Protein AF-A0A8J2T9Y4-F1 (afdb_monomer_lite)

Secondary structure (DSSP, 8-state):
-------------HHHHHHHHHHHHHHHHHHHHHHHHHHTGGGS---TTHHHHHHHHHHHHHHHTT--HHHHHHHHHHHHHHHHHHSTTTSSS--GGGGGTT-HHHHHHHHHHHHS----SSHHHHHHHHHHHHHHHHHHH---HHHHHHHHHHHHHHHHHHHHHHHHHHHHHHHHHHTTS------------SSSS-HHHHHHHHHHHHHHHHHHHT--

pLDDT: mean 75.97, std 18.3, range [28.55, 96.25]

Radius of gyration: 21.91 Å; chains: 1; bounding box: 56×64×70 Å

Structure (mmCIF, N/CA/C/O backbone):
data_AF-A0A8J2T9Y4-F1
#
_entry.id   AF-A0A8J2T9Y4-F1
#
loop_
_atom_site.group_PDB
_atom_site.id
_atom_site.type_symbol
_atom_site.label_atom_id
_atom_site.label_alt_id
_atom_site.label_comp_id
_atom_site.label_asym_id
_atom_site.label_entity_id
_atom_site.label_seq_id
_atom_site.pdbx_PDB_ins_code
_atom_site.Cartn_x
_atom_site.Cartn_y
_atom_site.Cartn_z
_atom_site.occupancy
_atom_site.B_iso_or_equiv
_atom_site.auth_seq_id
_atom_site.auth_comp_id
_atom_site.auth_asym_id
_atom_site.auth_atom_id
_atom_site.pdbx_PDB_model_num
ATOM 1 N N . MET A 1 1 ? 16.955 -42.881 50.903 1.00 34.59 1 MET A N 1
ATOM 2 C CA . MET A 1 1 ? 17.597 -42.975 49.577 1.00 34.59 1 MET A CA 1
ATOM 3 C C . MET A 1 1 ? 16.519 -42.822 48.514 1.00 34.59 1 MET A C 1
ATOM 5 O O . MET A 1 1 ? 15.540 -43.543 48.595 1.00 34.59 1 MET A O 1
ATOM 9 N N . ASN A 1 2 ? 16.692 -41.816 47.646 1.00 33.00 2 ASN A N 1
ATOM 10 C CA . ASN A 1 2 ? 16.275 -41.655 46.237 1.00 33.00 2 ASN A CA 1
ATOM 11 C C . ASN A 1 2 ? 14.994 -42.365 45.762 1.00 33.00 2 ASN A C 1
ATOM 13 O O . ASN A 1 2 ? 14.920 -43.583 45.792 1.00 33.00 2 ASN A O 1
ATOM 17 N N . GLY A 1 3 ? 13.972 -41.631 45.314 1.00 37.69 3 GLY A N 1
ATOM 18 C CA . GLY A 1 3 ? 13.793 -41.235 43.900 1.00 37.69 3 GLY A CA 1
ATOM 19 C C . GLY A 1 3 ? 12.482 -41.893 43.423 1.00 37.69 3 GLY A C 1
ATOM 20 O O . GLY A 1 3 ? 12.166 -42.971 43.892 1.00 37.69 3 GLY A O 1
ATOM 21 N N . GLU A 1 4 ? 11.589 -41.330 42.617 1.00 36.44 4 GLU A N 1
ATOM 22 C CA . GLU A 1 4 ? 11.704 -40.335 41.561 1.00 36.44 4 GLU A CA 1
ATOM 23 C C . GLU A 1 4 ? 10.405 -39.508 41.518 1.00 36.44 4 GLU A C 1
ATOM 25 O O . GLU A 1 4 ? 9.295 -40.041 41.515 1.00 36.44 4 GLU A O 1
ATOM 30 N N . ARG A 1 5 ? 10.529 -38.177 41.465 1.00 43.66 5 ARG A N 1
ATOM 31 C CA . ARG A 1 5 ? 9.413 -37.306 41.082 1.00 43.66 5 ARG A CA 1
ATOM 32 C C . ARG A 1 5 ? 9.265 -37.407 39.570 1.00 43.66 5 ARG A C 1
ATOM 34 O O . ARG A 1 5 ? 10.141 -36.945 38.843 1.00 43.66 5 ARG A O 1
ATOM 41 N N . SER A 1 6 ? 8.164 -37.998 39.115 1.00 41.62 6 SER A N 1
ATOM 42 C CA . SER A 1 6 ? 7.787 -38.010 37.704 1.00 41.62 6 SER A CA 1
ATOM 43 C C . SER A 1 6 ? 7.612 -36.566 37.227 1.00 41.62 6 SER A C 1
ATOM 45 O O . SER A 1 6 ? 6.658 -35.874 37.586 1.00 41.62 6 SER A O 1
ATOM 47 N N . LEU A 1 7 ? 8.599 -36.082 36.473 1.00 42.28 7 LEU A N 1
ATOM 48 C CA . LEU A 1 7 ? 8.538 -34.828 35.739 1.00 42.28 7 LEU A CA 1
ATOM 49 C C . LEU A 1 7 ? 7.425 -34.964 34.700 1.00 42.28 7 LEU A C 1
ATOM 51 O O . LEU A 1 7 ? 7.632 -35.505 33.613 1.00 42.28 7 LEU A O 1
ATOM 55 N N . HIS A 1 8 ? 6.238 -34.456 35.034 1.00 41.78 8 HIS A N 1
ATOM 56 C CA . HIS A 1 8 ? 5.222 -34.144 34.043 1.00 41.78 8 HIS A CA 1
ATOM 57 C C . HIS A 1 8 ? 5.857 -33.225 33.002 1.00 41.78 8 HIS A C 1
ATOM 59 O O . HIS A 1 8 ? 6.085 -32.036 33.228 1.00 41.78 8 HIS A O 1
ATOM 65 N N . LYS A 1 9 ? 6.177 -33.813 31.852 1.00 40.62 9 LYS A N 1
ATOM 66 C CA . LYS A 1 9 ? 6.599 -33.109 30.652 1.00 40.62 9 LYS A CA 1
ATOM 67 C C . LYS A 1 9 ? 5.425 -32.213 30.261 1.00 40.62 9 LYS A C 1
ATOM 69 O O . LYS A 1 9 ? 4.445 -32.686 29.692 1.00 40.62 9 LYS A O 1
ATOM 74 N N . VAL A 1 10 ? 5.487 -30.937 30.639 1.00 45.88 10 VAL A N 1
ATOM 75 C CA . VAL A 1 10 ? 4.534 -29.918 30.197 1.00 45.88 10 VAL A CA 1
ATOM 76 C C . VAL A 1 10 ? 4.679 -29.835 28.684 1.00 45.88 10 VAL A C 1
ATOM 78 O O . VAL A 1 10 ? 5.628 -29.252 28.166 1.00 45.88 10 VAL A O 1
ATOM 81 N N . ILE A 1 11 ? 3.778 -30.498 27.964 1.00 46.38 11 ILE A N 1
ATOM 82 C CA . ILE A 1 11 ? 3.674 -30.367 26.516 1.00 46.38 11 ILE A CA 1
ATOM 83 C C . ILE A 1 11 ? 3.192 -28.932 26.279 1.00 46.38 11 ILE A C 1
ATOM 85 O O . ILE A 1 11 ? 2.085 -28.599 26.711 1.00 46.38 11 ILE A O 1
ATOM 89 N N . PRO A 1 12 ? 3.982 -28.051 25.640 1.00 47.69 12 PRO A N 1
ATOM 90 C CA . PRO A 1 12 ? 3.524 -26.700 25.379 1.00 47.69 12 PRO A CA 1
ATOM 91 C C . PRO A 1 12 ? 2.314 -26.793 24.451 1.00 47.69 12 PRO A C 1
ATOM 93 O O . PRO A 1 12 ? 2.389 -27.346 23.350 1.00 47.69 12 PRO A O 1
ATOM 96 N N . VAL A 1 13 ? 1.178 -26.277 24.921 1.00 50.44 13 VAL A N 1
ATOM 97 C CA . VAL A 1 13 ? -0.075 -26.211 24.169 1.00 50.44 13 VAL A CA 1
ATOM 98 C C . VAL A 1 13 ? 0.179 -25.363 22.920 1.00 50.44 13 VAL A C 1
ATOM 100 O O . VAL A 1 13 ? 0.136 -24.134 22.967 1.00 50.44 13 VAL A O 1
ATOM 103 N N . ARG A 1 14 ? 0.462 -26.014 21.781 1.00 50.62 14 ARG A N 1
ATOM 104 C CA . ARG A 1 14 ? 0.783 -25.366 20.490 1.00 50.62 14 ARG A CA 1
ATOM 105 C C . ARG A 1 14 ? -0.262 -24.326 20.054 1.00 50.62 14 ARG A C 1
ATOM 107 O O . ARG A 1 14 ? 0.071 -23.398 19.322 1.00 50.62 14 ARG A O 1
ATOM 114 N N . GLY A 1 15 ? -1.501 -24.436 20.542 1.00 49.81 15 GLY A N 1
ATOM 115 C CA . GLY A 1 15 ? -2.581 -23.485 20.266 1.00 49.81 15 GLY A CA 1
ATOM 116 C C . GLY A 1 15 ? -2.428 -22.104 20.921 1.00 49.81 15 GLY A C 1
ATOM 117 O O . GLY A 1 15 ? -2.992 -21.139 20.411 1.00 49.81 15 GLY A O 1
ATOM 118 N N . GLY A 1 16 ? -1.663 -21.970 22.012 1.00 56.59 16 GLY A N 1
ATOM 119 C CA . GLY A 1 16 ? -1.464 -20.685 22.699 1.00 56.59 16 GLY A CA 1
ATOM 120 C C . GLY A 1 16 ? -0.597 -19.715 21.894 1.00 56.59 16 GLY A C 1
ATOM 121 O O . GLY A 1 16 ? -1.003 -18.583 21.639 1.00 56.59 16 GLY A O 1
ATOM 122 N N . ALA A 1 17 ? 0.549 -20.194 21.405 1.00 60.66 17 ALA A N 1
ATOM 123 C CA . ALA A 1 17 ? 1.497 -19.391 20.630 1.00 60.66 17 ALA A CA 1
ATOM 124 C C . ALA A 1 17 ? 0.921 -18.926 19.279 1.00 60.66 17 ALA A C 1
ATOM 126 O O . ALA A 1 17 ? 1.133 -17.787 18.863 1.00 60.66 17 ALA A O 1
ATOM 127 N N . GLN A 1 18 ? 0.137 -19.777 18.606 1.00 62.34 18 GLN A N 1
ATOM 128 C CA . GLN A 1 18 ? -0.535 -19.408 17.355 1.00 62.34 18 GLN A CA 1
ATOM 129 C C . GLN A 1 18 ? -1.616 -18.344 17.577 1.00 62.34 18 GLN A C 1
ATOM 131 O O . GLN A 1 18 ? -1.661 -17.358 16.842 1.00 62.34 18 GLN A O 1
ATOM 136 N N . LYS A 1 19 ? -2.447 -18.487 18.621 1.00 63.38 19 LYS A N 1
ATOM 137 C CA . LYS A 1 19 ? -3.450 -17.471 18.983 1.00 63.38 19 LYS A CA 1
ATOM 138 C C . LYS A 1 19 ? -2.798 -16.135 19.348 1.00 63.38 19 LYS A C 1
ATOM 140 O O . LYS A 1 19 ? -3.238 -15.101 18.856 1.00 63.38 19 LYS A O 1
ATOM 145 N N . GLN A 1 20 ? -1.721 -16.152 20.135 1.00 63.69 20 GLN A N 1
ATOM 146 C CA . GLN A 1 20 ? -0.953 -14.950 20.479 1.00 63.69 20 GLN A CA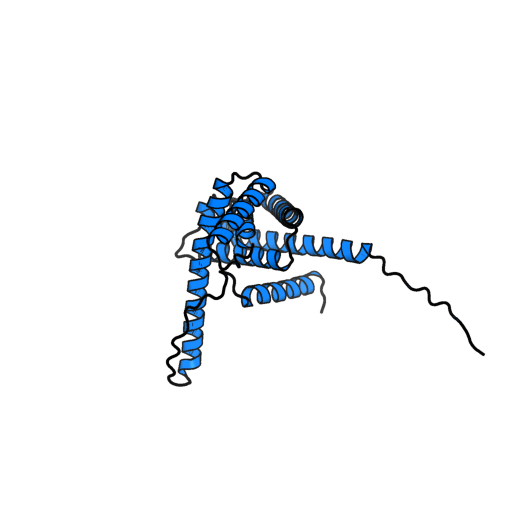 1
ATOM 147 C C . GLN A 1 20 ? -0.364 -14.268 19.236 1.00 63.69 20 GLN A C 1
ATOM 149 O O . GLN A 1 20 ? -0.493 -13.055 19.085 1.00 63.69 20 GLN A O 1
ATOM 154 N N . SER A 1 21 ? 0.204 -15.038 18.300 1.00 68.56 21 SER A N 1
ATOM 155 C CA . SER A 1 21 ? 0.729 -14.488 17.044 1.00 68.56 21 SER A CA 1
ATOM 156 C C . SER A 1 21 ? -0.357 -13.829 16.190 1.00 68.56 21 SER A C 1
ATOM 158 O O . SER A 1 21 ? -0.083 -12.822 15.543 1.00 68.56 21 SER A O 1
ATOM 160 N N . LEU A 1 22 ? -1.575 -14.378 16.167 1.00 72.69 22 LEU A N 1
ATOM 161 C CA . LEU A 1 22 ? -2.696 -13.793 15.426 1.00 72.69 22 LEU A CA 1
ATOM 162 C C . LEU A 1 22 ? -3.164 -12.474 16.051 1.00 72.69 22 LEU A C 1
ATOM 164 O O . LEU A 1 22 ? -3.405 -11.509 15.326 1.00 72.69 22 LEU A O 1
ATOM 168 N N . VAL A 1 23 ? -3.246 -12.415 17.383 1.00 76.12 23 VAL A N 1
ATOM 169 C CA . VAL A 1 23 ? -3.604 -11.192 18.119 1.00 76.12 23 VAL A CA 1
ATOM 170 C C . VAL A 1 23 ? -2.565 -10.095 17.889 1.00 76.12 23 VAL A C 1
ATOM 172 O O . VAL A 1 23 ? -2.937 -8.960 17.598 1.00 76.12 23 VAL A O 1
ATOM 175 N N . LEU A 1 24 ? -1.273 -10.432 17.940 1.00 73.69 24 LEU A N 1
ATOM 176 C CA . LEU A 1 24 ? -0.195 -9.474 17.699 1.00 73.69 24 LEU A CA 1
ATOM 177 C C . LEU A 1 24 ? -0.204 -8.945 16.258 1.00 73.69 24 LEU A C 1
ATOM 179 O O . LEU A 1 24 ? -0.091 -7.742 16.049 1.00 73.69 24 LEU A O 1
ATOM 183 N N . ASN A 1 25 ? -0.398 -9.814 15.261 1.00 79.50 25 ASN A N 1
ATOM 184 C CA . ASN A 1 25 ? -0.480 -9.389 13.860 1.00 79.50 25 ASN A CA 1
ATOM 185 C C . ASN A 1 25 ? -1.650 -8.423 13.632 1.00 79.50 25 ASN A C 1
ATOM 187 O O . ASN A 1 25 ? -1.480 -7.386 12.994 1.00 79.50 25 ASN A O 1
ATOM 191 N N . ARG A 1 26 ? -2.820 -8.734 14.200 1.00 85.56 26 ARG A N 1
ATOM 192 C CA . ARG A 1 26 ? -4.002 -7.866 14.157 1.00 85.56 26 ARG A CA 1
ATOM 193 C C . ARG A 1 26 ? -3.751 -6.520 14.831 1.00 85.56 26 ARG A C 1
ATOM 195 O O . ARG A 1 26 ? -4.129 -5.483 14.293 1.00 85.56 26 ARG A O 1
ATOM 202 N N . PHE A 1 27 ? -3.082 -6.528 15.981 1.00 86.62 27 PHE A N 1
ATOM 203 C CA . PHE A 1 27 ? -2.685 -5.310 16.678 1.00 86.62 27 PHE A CA 1
ATOM 204 C C . PHE A 1 27 ? -1.757 -4.438 15.820 1.00 86.62 27 PHE A C 1
ATOM 206 O O . PHE A 1 27 ? -2.043 -3.256 15.641 1.00 86.62 27 PHE A O 1
ATOM 213 N N . ILE A 1 28 ? -0.705 -5.020 15.233 1.00 87.06 28 ILE A N 1
ATOM 214 C CA . ILE A 1 28 ? 0.261 -4.293 14.396 1.00 87.06 28 ILE A CA 1
ATOM 215 C C . ILE A 1 28 ? -0.422 -3.704 13.155 1.00 87.06 28 ILE A C 1
ATOM 217 O O . ILE A 1 28 ? -0.239 -2.523 12.869 1.00 87.06 28 ILE A O 1
ATOM 221 N N . VAL A 1 29 ? -1.239 -4.490 12.442 1.00 91.38 29 VAL A N 1
ATOM 222 C CA . VAL A 1 29 ? -2.005 -4.010 11.276 1.00 91.38 29 VAL A CA 1
ATOM 223 C C . VAL A 1 29 ? -2.919 -2.856 11.678 1.00 91.38 29 VAL A C 1
ATOM 225 O O . VAL A 1 29 ? -2.890 -1.796 11.059 1.00 91.38 29 VAL A O 1
ATOM 228 N N . SER A 1 30 ? -3.695 -3.033 12.749 1.00 91.81 30 SER A N 1
ATOM 229 C CA . SER A 1 30 ? -4.600 -2.003 13.253 1.00 91.81 30 SER A CA 1
ATOM 230 C C . SER A 1 30 ? -3.855 -0.720 13.610 1.00 91.81 30 SER A C 1
ATOM 232 O O . SER A 1 30 ? -4.261 0.361 13.193 1.00 91.81 30 SER A O 1
ATOM 234 N N . HIS A 1 31 ? -2.761 -0.815 14.366 1.00 90.75 31 HIS A N 1
ATOM 235 C CA . HIS A 1 31 ? -2.001 0.356 14.788 1.00 90.75 31 HIS A CA 1
ATOM 236 C C . HIS A 1 31 ? -1.368 1.082 13.595 1.00 90.75 31 HIS A C 1
ATOM 238 O O . HIS A 1 31 ? -1.477 2.304 13.497 1.00 90.75 31 HIS A O 1
ATOM 244 N N . PHE A 1 32 ? -0.788 0.337 12.649 1.00 92.75 32 PHE A N 1
ATOM 245 C CA . PHE A 1 32 ? -0.232 0.897 11.420 1.00 92.75 32 PHE A CA 1
ATOM 246 C C . PHE A 1 32 ? -1.286 1.664 10.612 1.00 92.75 32 PHE A C 1
ATOM 248 O O . PHE A 1 32 ? -1.065 2.824 10.259 1.00 92.75 32 PHE A O 1
ATOM 255 N N . ILE A 1 33 ? -2.446 1.052 10.352 1.00 94.12 33 ILE A N 1
ATOM 256 C CA . ILE A 1 33 ? -3.518 1.670 9.558 1.00 94.12 33 ILE A CA 1
ATOM 257 C C . ILE A 1 33 ? -4.049 2.926 10.252 1.00 94.12 33 ILE A C 1
ATOM 259 O O . ILE A 1 33 ? -4.144 3.976 9.620 1.00 94.12 33 ILE A O 1
ATOM 263 N N . LYS A 1 34 ? -4.326 2.853 11.559 1.00 92.00 34 LYS A N 1
ATOM 264 C CA . LYS A 1 34 ? -4.799 3.997 12.354 1.00 92.00 34 LYS A CA 1
ATOM 265 C C . LYS A 1 34 ? -3.802 5.149 12.351 1.00 92.00 34 LYS A C 1
ATOM 267 O O . LYS A 1 34 ? -4.179 6.287 12.085 1.00 92.00 34 LYS A O 1
ATOM 272 N N . GLY A 1 35 ? -2.530 4.856 12.623 1.00 90.88 35 GLY A N 1
ATOM 273 C CA . GLY A 1 35 ? -1.464 5.855 12.631 1.00 90.88 35 GLY A CA 1
ATOM 274 C C . GLY A 1 35 ? -1.286 6.514 11.264 1.00 90.88 35 GLY A C 1
ATOM 275 O O . GLY A 1 35 ? -1.200 7.738 11.178 1.00 90.88 35 GLY A O 1
ATOM 276 N N . THR A 1 36 ? -1.319 5.715 10.196 1.00 92.56 36 THR A N 1
ATOM 277 C CA . THR A 1 36 ? -1.189 6.193 8.812 1.00 92.56 36 THR A CA 1
ATOM 278 C C . THR A 1 36 ? -2.357 7.096 8.424 1.00 92.56 36 THR A C 1
ATOM 280 O O . THR A 1 36 ? -2.141 8.231 8.003 1.00 92.56 36 THR A O 1
ATOM 283 N N . LEU A 1 37 ? -3.597 6.640 8.616 1.00 92.56 37 LEU A N 1
ATOM 284 C CA . LEU A 1 37 ? -4.784 7.428 8.277 1.00 92.56 37 LEU A CA 1
ATOM 285 C C . LEU A 1 37 ? -4.868 8.717 9.098 1.00 92.56 37 LEU A C 1
ATOM 287 O O . LEU A 1 37 ? -5.232 9.754 8.556 1.00 92.56 37 LEU A O 1
ATOM 291 N N . LYS A 1 38 ? -4.478 8.681 10.379 1.00 90.81 38 LYS A N 1
ATOM 292 C CA . LYS A 1 38 ? -4.437 9.874 11.233 1.00 90.81 38 LYS A CA 1
ATOM 293 C C . LYS A 1 38 ? -3.380 10.880 10.769 1.00 90.81 38 LYS A C 1
ATOM 295 O O . LYS A 1 38 ? -3.688 12.064 10.670 1.00 90.81 38 LYS A O 1
ATOM 300 N N . LYS A 1 39 ? -2.150 10.433 10.484 1.00 90.69 39 LYS A N 1
ATOM 301 C CA . LYS A 1 39 ? -1.037 11.310 10.067 1.00 90.69 39 LYS A CA 1
ATOM 302 C C . LYS A 1 39 ? -1.302 11.960 8.706 1.00 90.69 39 LYS A C 1
ATOM 304 O O . LYS A 1 39 ? -1.054 13.148 8.533 1.00 90.69 39 LYS A O 1
ATOM 309 N N . TYR A 1 40 ? -1.839 11.195 7.758 1.00 91.06 40 TYR A N 1
ATOM 310 C CA . TYR A 1 40 ? -2.047 11.636 6.377 1.00 91.06 40 TYR A CA 1
ATOM 311 C C . TYR A 1 40 ? -3.515 11.934 6.051 1.00 91.06 40 TYR A C 1
ATOM 313 O O . TYR A 1 40 ? -3.897 11.900 4.886 1.00 91.06 40 TYR A O 1
ATOM 321 N N . ALA A 1 41 ? -4.342 12.248 7.055 1.00 89.19 41 ALA A N 1
ATOM 322 C CA . ALA A 1 41 ? -5.789 12.437 6.895 1.00 89.19 41 ALA A CA 1
ATOM 323 C C . ALA A 1 41 ? -6.163 13.417 5.766 1.00 89.19 41 ALA A C 1
ATOM 325 O O . ALA A 1 41 ? -7.141 13.201 5.060 1.00 89.19 41 ALA A O 1
ATOM 326 N N . HIS A 1 42 ? -5.345 14.452 5.557 1.00 88.38 42 HIS A N 1
ATOM 327 C CA . HIS A 1 42 ? -5.518 15.470 4.517 1.00 88.38 42 HIS A CA 1
ATOM 328 C C . HIS A 1 42 ? -5.350 14.956 3.071 1.00 88.38 42 HIS A C 1
ATOM 330 O O . HIS A 1 42 ? -5.659 15.684 2.131 1.00 88.38 42 HIS A O 1
ATOM 336 N N . LEU A 1 43 ? -4.840 13.735 2.873 1.00 88.94 43 LEU A N 1
ATOM 337 C CA . LEU A 1 43 ? -4.647 13.118 1.555 1.00 88.94 43 LEU A CA 1
ATOM 338 C C . LEU A 1 43 ? -5.808 12.205 1.136 1.00 88.94 43 LEU A C 1
ATOM 340 O O . LEU A 1 43 ? -5.796 11.691 0.017 1.00 88.94 43 LEU A O 1
ATOM 344 N N . PHE A 1 44 ? -6.783 11.977 2.018 1.00 85.88 44 PHE A N 1
ATOM 345 C CA . PHE A 1 44 ? -7.856 11.006 1.817 1.00 85.88 44 PHE A CA 1
ATOM 346 C C . PHE A 1 44 ? -9.233 11.662 1.867 1.00 85.88 44 PHE A C 1
ATOM 348 O O . PHE A 1 44 ? -9.438 12.670 2.540 1.00 85.88 44 PHE A O 1
ATOM 355 N N . GLU A 1 45 ? -10.207 11.021 1.226 1.00 72.88 45 GLU A N 1
ATOM 356 C CA . GLU A 1 45 ? -11.614 11.262 1.536 1.00 72.88 45 GLU A CA 1
ATOM 357 C C . GLU A 1 45 ? -11.943 10.557 2.858 1.00 72.88 45 GLU A C 1
ATOM 359 O O . GLU A 1 45 ? -11.974 9.326 2.951 1.00 72.88 45 GLU A O 1
ATOM 364 N N . THR A 1 46 ? -12.118 11.332 3.926 1.00 66.38 46 THR A N 1
ATOM 365 C CA . THR A 1 46 ? -12.386 10.795 5.260 1.00 66.38 46 THR A CA 1
ATOM 366 C C . THR A 1 46 ? -13.803 10.231 5.343 1.00 66.38 46 THR A C 1
ATOM 368 O O . THR A 1 46 ? -14.791 10.957 5.344 1.00 66.38 46 THR A O 1
ATOM 371 N N . SER A 1 47 ? -13.897 8.908 5.479 1.00 73.75 47 SER A N 1
ATOM 372 C CA . SER A 1 47 ? -15.118 8.207 5.883 1.00 73.75 47 SER A CA 1
ATOM 373 C C . SER A 1 47 ? -14.907 7.555 7.245 1.00 73.75 47 SER A C 1
ATOM 375 O O . SER A 1 47 ? -13.858 6.957 7.495 1.00 73.75 47 SER A O 1
ATOM 377 N N . ILE A 1 48 ? -15.923 7.624 8.112 1.00 69.25 48 ILE A N 1
ATOM 378 C CA . ILE A 1 48 ? -15.935 6.994 9.446 1.00 69.25 48 ILE A CA 1
ATOM 379 C C . ILE A 1 48 ? -15.642 5.483 9.348 1.00 69.25 48 ILE A C 1
ATOM 381 O O . ILE A 1 48 ? -15.090 4.881 10.270 1.00 69.25 48 ILE A O 1
ATOM 385 N N . GLU A 1 49 ? -15.953 4.862 8.210 1.00 86.00 49 GLU A N 1
ATOM 386 C CA . GLU A 1 49 ? -15.751 3.430 7.989 1.00 86.00 49 GLU A CA 1
ATOM 387 C C . GLU A 1 49 ? -14.407 3.070 7.345 1.00 86.00 49 GLU A C 1
ATOM 389 O O . GLU A 1 49 ? -14.047 1.889 7.319 1.00 86.00 49 GLU A O 1
ATOM 394 N N . LEU A 1 50 ? -13.645 4.049 6.843 1.00 88.56 50 LEU A N 1
ATOM 395 C CA . LEU A 1 50 ? -12.413 3.794 6.090 1.00 88.56 50 LEU A CA 1
ATOM 396 C C . LEU A 1 50 ? -11.384 3.029 6.927 1.00 88.56 50 LEU A C 1
ATOM 398 O O . LEU A 1 50 ? -10.791 2.075 6.432 1.00 88.56 50 LEU A O 1
ATOM 402 N N . GLU A 1 51 ? -11.216 3.394 8.200 1.00 91.12 51 GLU A N 1
ATOM 403 C CA . GLU A 1 51 ? -10.293 2.717 9.117 1.00 91.12 51 GLU A CA 1
ATOM 404 C C . GLU A 1 51 ? -10.627 1.225 9.250 1.00 91.12 51 GLU A C 1
ATOM 406 O O . GLU A 1 51 ? -9.778 0.368 9.004 1.00 91.12 51 GLU A O 1
ATOM 411 N N . LYS A 1 52 ? -11.881 0.900 9.595 1.00 91.19 52 LYS A N 1
ATOM 412 C CA . LYS A 1 52 ? -12.323 -0.490 9.785 1.00 91.19 52 LYS A CA 1
ATOM 413 C C . LYS A 1 52 ? -12.182 -1.290 8.493 1.00 91.19 52 LYS A C 1
ATOM 415 O O . LYS A 1 52 ? -11.657 -2.405 8.519 1.00 91.19 52 LYS A O 1
ATOM 420 N N . ARG A 1 53 ? -12.599 -0.704 7.367 1.00 92.12 53 ARG A N 1
ATOM 421 C CA . ARG A 1 53 ? -12.481 -1.320 6.042 1.00 92.12 53 ARG A CA 1
ATOM 422 C C . ARG A 1 53 ? -11.025 -1.581 5.672 1.00 92.12 53 ARG A C 1
ATOM 424 O O . ARG A 1 53 ? -10.720 -2.682 5.233 1.00 92.12 53 ARG A O 1
ATOM 431 N N . ALA A 1 54 ? -10.126 -0.624 5.890 1.00 93.50 54 ALA A N 1
ATOM 432 C CA . ALA A 1 54 ? -8.708 -0.765 5.570 1.00 93.50 54 ALA A CA 1
ATOM 433 C C . ALA A 1 54 ? -8.010 -1.826 6.432 1.00 93.50 54 ALA A C 1
ATOM 435 O O . ALA A 1 54 ? -7.233 -2.617 5.899 1.00 93.50 54 ALA A O 1
ATOM 436 N N . ILE A 1 55 ? -8.334 -1.908 7.729 1.00 93.50 55 ILE A N 1
ATOM 437 C CA . ILE A 1 55 ? -7.825 -2.966 8.618 1.00 93.50 55 ILE A CA 1
ATOM 438 C C . ILE A 1 55 ? -8.270 -4.342 8.112 1.00 93.50 55 ILE A C 1
ATOM 440 O O . ILE A 1 55 ? -7.432 -5.213 7.879 1.00 93.50 55 ILE A O 1
ATOM 444 N N . MET A 1 56 ? -9.575 -4.532 7.881 1.00 92.56 56 MET A N 1
ATOM 445 C CA . MET A 1 56 ? -10.112 -5.804 7.383 1.00 92.56 56 MET A CA 1
ATOM 446 C C . MET A 1 56 ? -9.540 -6.175 6.013 1.00 92.56 56 MET A C 1
ATOM 448 O O . MET A 1 56 ? -9.226 -7.340 5.763 1.00 92.56 56 MET A O 1
ATOM 452 N N . PHE A 1 57 ? -9.385 -5.190 5.131 1.00 93.75 57 PHE A N 1
ATOM 453 C CA . PHE A 1 57 ? -8.828 -5.376 3.800 1.00 93.75 57 PHE A CA 1
ATOM 454 C C . PHE A 1 57 ? -7.366 -5.826 3.861 1.00 93.75 57 PHE A C 1
ATOM 456 O O . PHE A 1 57 ? -7.013 -6.836 3.254 1.00 93.75 57 PHE A O 1
ATOM 463 N N . MET A 1 58 ? -6.530 -5.150 4.657 1.00 94.00 58 MET A N 1
ATOM 464 C CA . MET A 1 58 ? -5.122 -5.513 4.822 1.00 94.00 58 MET A CA 1
ATOM 465 C C . MET A 1 58 ? -4.966 -6.912 5.434 1.00 94.00 58 MET A C 1
ATOM 467 O O . MET A 1 58 ? -4.192 -7.717 4.921 1.00 94.00 58 MET A O 1
ATOM 471 N N . GLU A 1 59 ? -5.738 -7.247 6.474 1.00 92.06 59 GLU A N 1
ATOM 472 C CA . GLU A 1 59 ? -5.745 -8.597 7.059 1.00 92.06 59 GLU A CA 1
ATOM 473 C C . GLU A 1 59 ? -6.160 -9.671 6.045 1.00 92.06 59 GLU A C 1
ATOM 475 O O . GLU A 1 59 ? -5.577 -10.759 6.005 1.00 92.06 59 GLU A O 1
ATOM 480 N N . THR A 1 60 ? -7.162 -9.369 5.217 1.00 91.38 60 THR A N 1
ATOM 481 C CA . THR A 1 60 ? -7.668 -10.285 4.190 1.00 91.38 60 THR A CA 1
ATOM 482 C C . THR A 1 60 ? -6.618 -10.534 3.115 1.00 91.38 60 THR A C 1
ATOM 484 O O . THR A 1 60 ? -6.379 -11.692 2.768 1.00 91.38 60 THR A O 1
ATOM 487 N N . LEU A 1 61 ? -5.950 -9.485 2.628 1.00 92.00 61 LEU A N 1
ATOM 488 C CA . LEU A 1 61 ? -4.885 -9.616 1.635 1.00 92.00 61 LEU A CA 1
ATOM 489 C C . LEU A 1 61 ? -3.688 -10.390 2.181 1.00 92.00 61 LEU A C 1
ATOM 491 O O . LEU A 1 61 ? -3.255 -11.339 1.533 1.00 92.00 61 LEU A O 1
ATOM 495 N N . LEU A 1 62 ? -3.225 -10.079 3.397 1.00 90.12 62 LEU A N 1
ATOM 496 C CA . LEU A 1 62 ? -2.132 -10.819 4.039 1.00 90.12 62 LEU A CA 1
ATOM 497 C C . LEU A 1 62 ? -2.440 -12.317 4.144 1.00 90.12 62 LEU A C 1
ATOM 499 O O . LEU A 1 62 ? -1.565 -13.151 3.916 1.00 90.12 62 LEU A O 1
ATOM 503 N N . ARG A 1 63 ? -3.690 -12.668 4.475 1.00 88.56 63 ARG A N 1
ATOM 504 C CA . ARG A 1 63 ? -4.123 -14.064 4.595 1.00 88.56 63 ARG A CA 1
ATOM 505 C C . ARG A 1 63 ? -4.229 -14.755 3.238 1.00 88.56 63 ARG A C 1
ATOM 507 O O . ARG A 1 63 ? -3.725 -15.863 3.101 1.00 88.56 63 ARG A O 1
ATOM 514 N N . ARG A 1 64 ? -4.879 -14.120 2.256 1.00 87.56 64 ARG A N 1
ATOM 515 C CA . ARG A 1 64 ? -5.112 -14.696 0.919 1.00 87.56 64 ARG A CA 1
ATOM 516 C C . ARG A 1 64 ? -3.823 -14.830 0.110 1.00 87.56 64 ARG A C 1
ATOM 518 O O . ARG A 1 64 ? -3.671 -15.803 -0.615 1.00 87.56 64 ARG A O 1
ATOM 525 N N . ALA A 1 65 ? -2.902 -13.881 0.248 1.00 84.75 65 ALA A N 1
ATOM 526 C CA . ALA A 1 65 ? -1.605 -13.897 -0.426 1.00 84.75 65 ALA A CA 1
ATOM 527 C C . ALA A 1 65 ? -0.551 -14.746 0.300 1.00 84.75 65 ALA A C 1
ATOM 529 O O . ALA A 1 65 ? 0.584 -14.816 -0.163 1.00 84.75 65 ALA A O 1
ATOM 530 N N . HIS A 1 66 ? -0.899 -15.360 1.441 1.00 84.44 66 HIS A N 1
ATOM 531 C CA . HIS A 1 66 ? 0.050 -16.055 2.316 1.00 84.44 66 HIS A CA 1
ATOM 532 C C . HIS A 1 66 ? 1.299 -15.207 2.608 1.00 84.44 66 HIS A C 1
ATOM 534 O O . HIS A 1 66 ? 2.432 -15.693 2.596 1.00 84.44 66 HIS A O 1
ATOM 540 N N . SER A 1 67 ? 1.083 -13.911 2.848 1.00 83.00 67 SER A N 1
ATOM 541 C CA . SER A 1 67 ? 2.159 -12.933 2.910 1.00 83.00 67 SER A CA 1
ATOM 542 C C . SER A 1 67 ? 3.126 -13.204 4.051 1.00 83.00 67 SER A C 1
ATOM 544 O O . SER A 1 67 ? 2.743 -13.494 5.187 1.00 83.00 67 SER A O 1
ATOM 546 N N . THR A 1 68 ? 4.412 -13.036 3.757 1.00 85.88 68 THR A N 1
ATOM 547 C CA . THR A 1 68 ? 5.462 -13.127 4.771 1.00 85.88 68 THR A CA 1
ATOM 548 C C . THR A 1 68 ? 5.508 -11.860 5.626 1.00 85.88 68 THR A C 1
ATOM 550 O O . THR A 1 68 ? 5.049 -10.788 5.225 1.00 85.88 68 THR A O 1
ATOM 553 N N . ARG A 1 69 ? 6.144 -11.949 6.803 1.00 84.12 69 ARG A N 1
ATOM 554 C CA . ARG A 1 69 ? 6.434 -10.764 7.630 1.00 84.12 69 ARG A CA 1
ATOM 555 C C . ARG A 1 69 ? 7.223 -9.711 6.855 1.00 84.12 69 ARG A C 1
ATOM 557 O O . ARG A 1 69 ? 6.962 -8.530 7.022 1.00 84.12 69 ARG A O 1
ATOM 564 N N . LEU A 1 70 ? 8.168 -10.136 6.014 1.00 83.25 70 LEU A N 1
ATOM 565 C CA . LEU A 1 70 ? 8.952 -9.223 5.186 1.00 83.25 70 LEU A CA 1
ATOM 566 C C . LEU A 1 70 ? 8.054 -8.481 4.195 1.00 83.25 70 LEU A C 1
ATOM 568 O O . LEU A 1 70 ? 8.114 -7.261 4.139 1.00 83.25 70 LEU A O 1
ATOM 572 N N . GLN A 1 71 ? 7.174 -9.200 3.495 1.00 84.69 71 GLN A N 1
ATOM 573 C CA . GLN A 1 71 ? 6.238 -8.592 2.554 1.00 84.69 71 GLN A CA 1
ATOM 574 C C . GLN A 1 71 ? 5.340 -7.554 3.240 1.00 84.69 71 GLN A C 1
ATOM 576 O O . GLN A 1 71 ? 5.180 -6.454 2.721 1.00 84.69 71 GLN A O 1
ATOM 581 N N . PHE A 1 72 ? 4.817 -7.858 4.433 1.00 89.50 72 PHE A N 1
ATOM 582 C CA . PHE A 1 72 ? 4.054 -6.892 5.227 1.00 89.50 72 PHE A CA 1
ATOM 583 C C . PHE A 1 72 ? 4.858 -5.617 5.526 1.00 89.50 72 PHE A C 1
ATOM 585 O O . PHE A 1 72 ? 4.364 -4.519 5.284 1.00 89.50 72 PHE A O 1
ATOM 592 N N . LYS A 1 73 ? 6.110 -5.744 5.989 1.00 87.12 73 LYS A N 1
ATOM 593 C CA . LYS A 1 73 ? 6.986 -4.582 6.232 1.00 87.12 73 LYS A CA 1
ATOM 594 C C . LYS A 1 73 ? 7.207 -3.778 4.953 1.00 87.12 73 LYS A C 1
ATOM 596 O O . LYS A 1 73 ? 7.079 -2.560 4.973 1.00 87.12 73 LYS A O 1
ATOM 601 N N . THR A 1 74 ? 7.479 -4.453 3.837 1.00 87.12 74 THR A N 1
ATOM 602 C CA . THR A 1 74 ? 7.655 -3.817 2.528 1.00 87.12 74 THR A CA 1
ATOM 603 C C . THR A 1 74 ? 6.406 -3.042 2.113 1.00 87.12 74 THR A C 1
ATOM 605 O O . THR A 1 74 ? 6.533 -1.897 1.688 1.00 87.12 74 THR A O 1
ATOM 608 N N . VAL A 1 75 ? 5.208 -3.610 2.291 1.00 92.00 75 VAL A N 1
ATOM 609 C CA . VAL A 1 75 ? 3.931 -2.915 2.052 1.00 92.00 75 VAL A CA 1
ATOM 610 C C . VAL A 1 75 ? 3.836 -1.653 2.906 1.00 92.00 75 VAL A C 1
ATOM 612 O O . VAL A 1 75 ? 3.564 -0.580 2.370 1.00 92.00 75 VAL A O 1
ATOM 615 N N . CYS A 1 76 ? 4.104 -1.751 4.209 1.00 92.62 76 CYS A N 1
ATOM 616 C CA . CYS A 1 76 ? 4.071 -0.597 5.105 1.00 92.62 76 CYS A CA 1
ATOM 617 C C . CYS A 1 76 ? 5.052 0.499 4.667 1.00 92.62 76 CYS A C 1
ATOM 619 O O . CYS A 1 76 ? 4.670 1.666 4.598 1.00 92.62 76 CYS A O 1
ATOM 621 N N . CYS A 1 77 ? 6.287 0.132 4.315 1.00 89.06 77 CYS A N 1
ATOM 622 C CA . CYS A 1 77 ? 7.283 1.076 3.816 1.00 89.06 77 CYS A CA 1
ATOM 623 C C . CYS A 1 77 ? 6.825 1.744 2.516 1.00 89.06 77 CYS A C 1
ATOM 625 O O . CYS A 1 77 ? 6.918 2.960 2.415 1.00 89.06 77 CYS A O 1
ATOM 627 N N . ILE A 1 78 ? 6.280 0.990 1.553 1.00 91.44 78 ILE A N 1
ATOM 628 C CA . ILE A 1 78 ? 5.750 1.550 0.299 1.00 91.44 78 ILE A CA 1
ATOM 629 C C . ILE A 1 78 ? 4.655 2.585 0.580 1.00 91.44 78 ILE A C 1
ATOM 631 O O . ILE A 1 78 ? 4.692 3.678 0.019 1.00 91.44 78 ILE A O 1
ATOM 635 N N . VAL A 1 79 ? 3.699 2.248 1.449 1.00 94.88 79 VAL A N 1
ATOM 636 C CA . VAL A 1 79 ? 2.582 3.131 1.808 1.00 94.88 79 VAL A CA 1
ATOM 637 C C . VAL A 1 79 ? 3.096 4.427 2.426 1.00 94.88 79 VAL A C 1
ATOM 639 O O . VAL A 1 79 ? 2.735 5.501 1.955 1.00 94.88 79 VAL A O 1
ATOM 642 N N . ILE A 1 80 ? 3.956 4.343 3.446 1.00 92.00 80 ILE A N 1
ATOM 643 C CA . ILE A 1 80 ? 4.500 5.531 4.118 1.00 92.00 80 ILE A CA 1
ATOM 644 C C . ILE A 1 80 ? 5.300 6.381 3.139 1.00 92.00 80 ILE A C 1
ATOM 646 O O . ILE A 1 80 ? 5.048 7.574 3.035 1.00 92.00 80 ILE A O 1
ATOM 650 N N . LYS A 1 81 ? 6.191 5.756 2.369 1.00 89.38 81 LYS A N 1
ATOM 651 C CA . LYS A 1 81 ? 7.042 6.424 1.387 1.00 89.38 81 LYS A CA 1
ATOM 652 C C . LYS A 1 81 ? 6.186 7.220 0.397 1.00 89.38 81 LYS A C 1
ATOM 654 O O . LYS A 1 81 ? 6.289 8.443 0.336 1.00 89.38 81 LYS A O 1
ATOM 659 N N . PHE A 1 82 ? 5.227 6.557 -0.251 1.00 91.94 82 PHE A N 1
ATOM 660 C CA . PHE A 1 82 ? 4.302 7.202 -1.184 1.00 91.94 82 PHE A CA 1
ATOM 661 C C . PHE A 1 82 ? 3.504 8.355 -0.552 1.00 91.94 82 PHE A C 1
ATOM 663 O O . PHE A 1 82 ? 3.347 9.405 -1.178 1.00 91.94 82 PHE A O 1
ATOM 670 N N . LEU A 1 83 ? 2.996 8.183 0.672 1.00 92.62 83 LEU A N 1
ATOM 671 C CA . LEU A 1 83 ? 2.207 9.211 1.357 1.00 92.62 83 LEU A CA 1
ATOM 672 C C . LEU A 1 83 ? 3.049 10.400 1.818 1.00 92.62 83 LEU A C 1
ATOM 674 O O . LEU A 1 83 ? 2.582 11.528 1.718 1.00 92.62 83 LEU A O 1
ATOM 678 N N . GLU A 1 84 ? 4.283 10.176 2.270 1.00 88.75 84 GLU A N 1
ATOM 679 C CA . GLU A 1 84 ? 5.241 11.248 2.563 1.00 88.75 84 GLU A CA 1
ATOM 680 C C . GLU A 1 84 ? 5.558 12.050 1.311 1.00 88.75 84 GLU A C 1
ATOM 682 O O . GLU A 1 84 ? 5.547 13.273 1.351 1.00 88.75 84 GLU A O 1
ATOM 687 N N . TYR A 1 85 ? 5.764 11.379 0.178 1.00 86.06 85 TYR A N 1
ATOM 688 C CA . TYR A 1 85 ? 5.957 12.088 -1.081 1.00 86.06 85 TYR A CA 1
ATOM 689 C C . TYR A 1 85 ? 4.702 12.841 -1.520 1.00 86.06 85 TYR A C 1
ATOM 691 O O . TYR A 1 85 ? 4.793 13.913 -2.097 1.00 86.06 85 TYR A O 1
ATOM 699 N N . SER A 1 86 ? 3.520 12.293 -1.249 1.00 88.44 86 SER A N 1
ATOM 700 C CA . SER A 1 86 ? 2.241 12.924 -1.590 1.00 88.44 86 SER A CA 1
ATOM 701 C C . SER A 1 86 ? 1.838 14.045 -0.631 1.00 88.44 86 SER A C 1
ATOM 703 O O . SER A 1 86 ? 0.918 14.800 -0.947 1.00 88.44 86 SER A O 1
ATOM 705 N N . SER A 1 87 ? 2.481 14.157 0.532 1.00 86.69 87 SER A N 1
ATOM 706 C CA . SER A 1 87 ? 2.245 15.246 1.473 1.00 86.69 87 SER A CA 1
ATOM 707 C C . SER A 1 87 ? 3.027 16.494 1.056 1.00 86.69 87 SER A C 1
ATOM 709 O O . SER A 1 87 ? 3.955 16.449 0.244 1.00 86.69 87 SER A O 1
ATOM 711 N N . GLN A 1 88 ? 2.648 17.635 1.632 1.00 65.06 88 GLN A N 1
ATOM 712 C CA . GLN A 1 88 ? 3.287 18.930 1.369 1.00 65.06 88 GLN A CA 1
ATOM 713 C C . GLN A 1 88 ? 4.789 18.962 1.720 1.00 65.06 88 GLN A C 1
ATOM 715 O O . GLN A 1 88 ? 5.484 19.878 1.296 1.00 65.06 88 GLN A O 1
ATOM 720 N N . GLU A 1 89 ? 5.291 17.966 2.457 1.00 58.78 89 GLU A N 1
ATOM 721 C CA . GLU A 1 89 ? 6.703 17.844 2.830 1.00 58.78 89 GLU A CA 1
ATOM 722 C C . GLU A 1 89 ? 7.558 17.143 1.754 1.00 58.78 89 GLU A C 1
ATOM 724 O O . GLU A 1 89 ? 8.769 17.353 1.722 1.00 58.78 89 GLU A O 1
ATOM 729 N N . GLY A 1 90 ? 6.968 16.323 0.870 1.00 55.44 90 GLY A N 1
ATOM 730 C CA . GLY A 1 90 ? 7.724 15.460 -0.051 1.00 55.44 90 GLY A CA 1
ATOM 731 C C . GLY A 1 90 ? 7.616 15.795 -1.544 1.00 55.44 90 GLY A C 1
ATOM 732 O O . GLY A 1 90 ? 8.569 15.566 -2.292 1.00 55.44 90 GLY A O 1
ATOM 733 N N . ALA A 1 91 ? 6.504 16.377 -1.993 1.00 56.66 91 ALA A N 1
ATOM 734 C CA . ALA A 1 91 ? 6.331 16.874 -3.358 1.00 56.66 91 ALA A CA 1
ATOM 735 C C . ALA A 1 91 ? 6.248 18.395 -3.354 1.00 56.66 91 ALA A C 1
ATOM 737 O O . ALA A 1 91 ? 5.815 18.981 -2.372 1.00 56.66 91 ALA A O 1
ATOM 738 N N . GLN A 1 92 ? 6.585 19.037 -4.473 1.00 63.81 92 GLN A N 1
ATOM 739 C CA . GLN A 1 92 ? 6.403 20.477 -4.718 1.00 63.81 92 GLN A CA 1
ATOM 740 C C . GLN A 1 92 ? 4.905 20.894 -4.684 1.00 63.81 92 GLN A C 1
ATOM 742 O O . GLN A 1 92 ? 4.352 21.343 -5.681 1.00 63.81 92 GLN A O 1
ATOM 747 N N . GLY A 1 93 ? 4.193 20.652 -3.580 1.00 66.31 93 GLY A N 1
ATOM 748 C CA . GLY A 1 93 ? 2.758 20.877 -3.392 1.00 66.31 93 GLY A CA 1
ATOM 749 C C . GLY A 1 93 ? 1.819 19.861 -4.061 1.00 66.31 93 GLY A C 1
ATOM 750 O O . GLY A 1 93 ? 0.605 20.063 -4.052 1.00 66.31 93 GLY A O 1
ATOM 751 N N . THR A 1 94 ? 2.320 18.772 -4.660 1.00 81.62 94 THR A N 1
ATOM 752 C CA . THR A 1 94 ? 1.473 17.848 -5.441 1.00 81.62 94 THR A CA 1
ATOM 753 C C . THR A 1 94 ? 1.008 16.638 -4.630 1.00 81.62 94 THR A C 1
ATOM 755 O O . THR A 1 94 ? 1.753 15.687 -4.437 1.00 81.62 94 THR A O 1
ATOM 758 N N . ASN A 1 95 ? -0.275 16.619 -4.252 1.00 87.69 95 ASN A N 1
ATOM 759 C CA . ASN A 1 95 ? -0.920 15.410 -3.726 1.00 87.69 95 ASN A CA 1
ATOM 760 C C . ASN A 1 95 ? -1.085 14.328 -4.817 1.00 87.69 95 ASN A C 1
ATOM 762 O O . ASN A 1 95 ? -2.000 14.436 -5.635 1.00 87.69 95 ASN A O 1
ATOM 766 N N . TYR A 1 96 ? -0.249 13.285 -4.825 1.00 90.00 96 TYR A N 1
ATOM 767 C CA . TYR A 1 96 ? -0.348 12.177 -5.788 1.00 90.00 96 TYR A CA 1
ATOM 768 C C . TYR A 1 96 ? -1.455 11.159 -5.468 1.00 90.00 96 TYR A C 1
ATOM 770 O O . TYR A 1 96 ? -1.857 10.414 -6.364 1.00 90.00 96 TYR A O 1
ATOM 778 N N . MET A 1 97 ? -2.035 11.162 -4.259 1.00 92.62 97 MET A N 1
ATOM 779 C CA . MET A 1 97 ? -3.217 10.336 -3.958 1.00 92.62 97 MET A CA 1
ATOM 780 C C . MET A 1 97 ? -4.405 10.676 -4.861 1.00 92.62 97 MET A C 1
ATOM 782 O O . MET A 1 97 ? -5.227 9.797 -5.120 1.00 92.62 97 MET A O 1
ATOM 786 N N . ARG A 1 98 ? -4.457 11.891 -5.431 1.00 91.94 98 ARG A N 1
ATOM 787 C CA . ARG A 1 98 ? -5.498 12.294 -6.393 1.00 91.94 98 ARG A CA 1
ATOM 788 C C . ARG A 1 98 ? -5.589 11.350 -7.597 1.00 91.94 98 ARG A C 1
ATOM 790 O O . ARG A 1 98 ? -6.681 11.096 -8.091 1.00 91.94 98 ARG A O 1
ATOM 797 N N . PHE A 1 99 ? -4.457 10.795 -8.041 1.00 92.38 99 PHE A N 1
ATOM 798 C CA . PHE A 1 99 ? -4.401 9.864 -9.173 1.00 92.38 99 PHE A CA 1
ATOM 799 C C . PHE A 1 99 ? -4.940 8.477 -8.806 1.00 92.38 99 PHE A C 1
ATOM 801 O O . PHE A 1 99 ? -5.384 7.734 -9.672 1.00 92.38 99 PHE A O 1
ATOM 808 N N . LEU A 1 100 ? -4.970 8.155 -7.512 1.00 92.94 100 LEU A N 1
ATOM 809 C CA . LEU A 1 100 ? -5.655 6.986 -6.960 1.00 92.94 100 LEU A CA 1
ATOM 810 C C . LEU A 1 100 ? -7.084 7.319 -6.500 1.00 92.94 100 LEU A C 1
ATOM 812 O O . LEU A 1 100 ? -7.667 6.556 -5.730 1.00 92.94 100 LEU A O 1
ATOM 816 N N . HIS A 1 101 ? -7.644 8.455 -6.932 1.00 91.69 101 HIS A N 1
ATOM 817 C CA . HIS A 1 101 ? -8.943 8.971 -6.485 1.00 91.69 101 HIS A CA 1
ATOM 818 C C . HIS A 1 101 ? -9.046 9.085 -4.958 1.00 91.69 101 HIS A C 1
ATOM 820 O O . HIS A 1 101 ? -10.072 8.755 -4.373 1.00 91.69 101 HIS A O 1
ATOM 826 N N . ASN A 1 102 ? -7.946 9.460 -4.297 1.00 90.19 102 ASN A N 1
ATOM 827 C CA . ASN A 1 102 ? -7.835 9.562 -2.838 1.00 90.19 102 ASN A CA 1
ATOM 828 C C . ASN A 1 102 ? -8.220 8.272 -2.084 1.00 90.19 102 ASN A C 1
ATOM 830 O O . ASN A 1 102 ? -8.499 8.298 -0.883 1.00 90.19 102 ASN A O 1
ATOM 834 N N . ASN A 1 103 ? -8.202 7.122 -2.769 1.00 91.81 103 ASN A N 1
ATOM 835 C CA . ASN A 1 103 ? -8.630 5.845 -2.223 1.00 91.81 103 ASN A CA 1
ATOM 836 C C . ASN A 1 103 ? -7.447 5.091 -1.606 1.00 91.81 103 ASN A C 1
ATOM 838 O O . ASN A 1 103 ? -6.601 4.520 -2.299 1.00 91.81 103 ASN A O 1
ATOM 842 N N . PHE A 1 104 ? -7.420 5.039 -0.275 1.00 94.19 104 PHE A N 1
ATOM 843 C CA . PHE A 1 104 ? -6.369 4.347 0.468 1.00 94.19 104 PHE A CA 1
ATOM 844 C C . PHE A 1 104 ? -6.310 2.834 0.186 1.00 94.19 104 PHE A C 1
ATOM 846 O O . PHE A 1 104 ? -5.230 2.249 0.194 1.00 94.19 104 PHE A O 1
ATOM 853 N N . LEU A 1 105 ? -7.437 2.185 -0.131 1.00 94.31 105 LEU A N 1
ATOM 854 C CA . LEU A 1 105 ? -7.443 0.759 -0.475 1.00 94.31 105 LEU A CA 1
ATOM 855 C C . LEU A 1 105 ? -6.724 0.510 -1.806 1.00 94.31 105 LEU A C 1
ATOM 857 O O . LEU A 1 105 ? -5.967 -0.451 -1.907 1.00 94.31 105 LEU A O 1
ATOM 861 N N . LYS A 1 106 ? -6.880 1.406 -2.793 1.00 95.00 106 LYS A N 1
ATOM 862 C CA . LYS A 1 106 ? -6.137 1.343 -4.066 1.00 95.00 106 LYS A CA 1
ATOM 863 C C . LYS A 1 106 ? -4.626 1.485 -3.846 1.00 95.00 106 LYS A C 1
ATOM 865 O O . LYS A 1 106 ? -3.848 0.760 -4.467 1.00 95.00 106 LYS A O 1
ATOM 870 N N . LEU A 1 107 ? -4.208 2.333 -2.900 1.00 96.25 107 LEU A N 1
ATOM 871 C CA . LEU A 1 107 ? -2.804 2.414 -2.482 1.00 96.25 107 LEU A CA 1
ATOM 872 C C . LEU A 1 107 ? -2.318 1.104 -1.843 1.00 96.25 107 LEU A C 1
ATOM 874 O O . LEU A 1 107 ? -1.228 0.640 -2.176 1.00 96.25 107 LEU A O 1
ATOM 878 N N . LEU A 1 108 ? -3.114 0.479 -0.966 1.00 96.06 108 LEU A N 1
ATOM 879 C CA . LEU A 1 108 ? -2.758 -0.819 -0.382 1.00 96.06 108 LEU A CA 1
ATOM 880 C C . LEU A 1 108 ? -2.577 -1.886 -1.468 1.00 96.06 108 LEU A C 1
ATOM 882 O O . LEU A 1 108 ? -1.585 -2.608 -1.433 1.00 96.06 108 LEU A O 1
ATOM 886 N N . VAL A 1 109 ? -3.473 -1.958 -2.458 1.00 96.06 109 VAL A N 1
ATOM 887 C CA . VAL A 1 109 ? -3.342 -2.900 -3.585 1.00 96.06 109 VAL A CA 1
ATOM 888 C C . VAL A 1 109 ? -2.031 -2.685 -4.335 1.00 96.06 109 VAL A C 1
ATOM 890 O O . VAL A 1 109 ? -1.271 -3.637 -4.511 1.00 96.06 109 VAL A O 1
ATOM 893 N N . ALA A 1 110 ? -1.724 -1.441 -4.714 1.00 95.38 110 ALA A N 1
ATOM 894 C CA . ALA A 1 110 ? -0.457 -1.122 -5.365 1.00 95.38 110 ALA A CA 1
ATOM 895 C C . ALA A 1 110 ? 0.740 -1.536 -4.500 1.00 95.38 110 ALA A C 1
ATOM 897 O O . ALA A 1 110 ? 1.666 -2.167 -4.999 1.00 95.38 110 ALA A O 1
ATOM 898 N N . ALA A 1 111 ? 0.712 -1.246 -3.197 1.00 95.06 111 ALA A N 1
ATOM 899 C CA . ALA A 1 111 ? 1.784 -1.610 -2.278 1.00 95.06 111 ALA A CA 1
ATOM 900 C C . ALA A 1 111 ? 1.986 -3.130 -2.184 1.00 95.06 111 ALA A C 1
ATOM 902 O O . ALA A 1 111 ? 3.123 -3.598 -2.187 1.00 95.06 111 ALA A O 1
ATOM 903 N N . PHE A 1 112 ? 0.908 -3.915 -2.165 1.00 93.88 112 PHE A N 1
ATOM 904 C CA . PHE A 1 112 ? 0.974 -5.377 -2.174 1.00 93.88 112 PHE A CA 1
ATOM 905 C C . PHE A 1 112 ? 1.570 -5.928 -3.466 1.00 93.88 112 PHE A C 1
ATOM 907 O O . PHE A 1 112 ? 2.488 -6.747 -3.417 1.00 93.88 112 PHE A O 1
ATOM 914 N N . VAL A 1 113 ? 1.114 -5.440 -4.613 1.00 92.44 113 VAL A N 1
ATOM 915 C CA . VAL A 1 113 ? 1.653 -5.817 -5.923 1.00 92.44 113 VAL A CA 1
ATOM 916 C C . VAL A 1 113 ? 3.144 -5.480 -6.022 1.00 92.44 113 VAL A C 1
ATOM 918 O O . VAL A 1 113 ? 3.957 -6.299 -6.444 1.00 92.44 113 VAL A O 1
ATOM 921 N N . LEU A 1 114 ? 3.516 -4.281 -5.575 1.00 90.25 114 LEU A N 1
ATOM 922 C CA . LEU A 1 114 ? 4.886 -3.776 -5.557 1.00 90.25 114 LEU A CA 1
ATOM 923 C C . LEU A 1 114 ? 5.757 -4.449 -4.479 1.00 90.25 114 LEU A C 1
ATOM 925 O O . LEU A 1 114 ? 6.980 -4.410 -4.555 1.00 90.25 114 LEU A O 1
ATOM 929 N N . SER A 1 115 ? 5.180 -5.096 -3.473 1.00 88.62 115 SER A N 1
ATOM 930 C CA . SER A 1 115 ? 5.965 -5.829 -2.473 1.00 88.62 115 SER A CA 1
ATOM 931 C C . SER A 1 115 ? 6.485 -7.181 -2.971 1.00 88.62 115 SER A C 1
ATOM 933 O O . SER A 1 115 ? 7.362 -7.765 -2.333 1.00 88.62 115 SER A O 1
ATOM 935 N N . VAL A 1 116 ? 5.953 -7.695 -4.086 1.00 84.94 116 VAL A N 1
ATOM 936 C CA . VAL A 1 116 ? 6.384 -8.976 -4.655 1.00 84.94 116 VAL A CA 1
ATOM 937 C C . VAL A 1 116 ? 7.766 -8.802 -5.303 1.00 84.94 116 VAL A C 1
ATOM 939 O O . VAL A 1 116 ? 7.919 -7.950 -6.184 1.00 84.94 116 VAL A O 1
ATOM 942 N N . PRO A 1 117 ? 8.787 -9.578 -4.885 1.00 69.88 117 PRO A N 1
ATOM 943 C CA . PRO A 1 117 ? 10.137 -9.460 -5.425 1.00 69.88 117 PRO A CA 1
ATOM 944 C C . PRO A 1 117 ? 10.171 -9.688 -6.938 1.00 69.88 117 PRO A C 1
ATOM 946 O O . PRO A 1 117 ? 9.594 -10.648 -7.439 1.00 69.88 117 PRO A O 1
ATOM 949 N N . ASN A 1 118 ? 10.909 -8.843 -7.655 1.00 66.62 118 ASN A N 1
ATOM 950 C CA . ASN A 1 118 ? 11.126 -8.963 -9.098 1.00 66.62 118 ASN A CA 1
ATOM 951 C C . ASN A 1 118 ? 12.562 -9.441 -9.382 1.00 66.62 118 ASN A C 1
ATOM 953 O O . ASN A 1 118 ? 13.324 -8.747 -10.051 1.00 66.62 118 ASN A O 1
ATOM 957 N N . LYS A 1 119 ? 12.945 -10.578 -8.784 1.00 61.28 119 LYS A N 1
ATOM 958 C CA . LYS A 1 119 ? 14.301 -11.153 -8.840 1.00 61.28 119 LYS A CA 1
ATOM 959 C C . LYS A 1 119 ? 14.394 -12.235 -9.917 1.00 61.28 119 LYS A C 1
ATOM 961 O O . LYS A 1 119 ? 14.470 -13.413 -9.583 1.00 61.28 119 LYS A O 1
ATOM 966 N N . HIS A 1 120 ? 14.323 -11.850 -11.186 1.00 60.50 120 HIS A N 1
ATOM 967 C CA . HIS A 1 120 ? 14.595 -12.768 -12.295 1.00 60.50 120 HIS A CA 1
ATOM 968 C C . HIS A 1 120 ? 15.502 -12.080 -13.306 1.00 60.50 120 HIS A C 1
ATOM 970 O O . HIS A 1 120 ? 15.287 -10.910 -13.617 1.00 60.50 120 HIS A O 1
ATOM 976 N N . ASP A 1 121 ? 16.512 -12.804 -13.782 1.00 55.91 121 ASP A N 1
ATOM 977 C CA . ASP A 1 121 ? 17.476 -12.290 -14.756 1.00 55.91 121 ASP A CA 1
ATOM 978 C C . ASP A 1 121 ? 16.871 -12.246 -16.171 1.00 55.91 121 ASP A C 1
ATOM 980 O O . ASP A 1 121 ? 17.213 -11.368 -16.962 1.00 55.91 121 ASP A O 1
ATOM 984 N N . ASP A 1 122 ? 15.906 -13.128 -16.468 1.00 73.12 122 ASP A N 1
ATOM 985 C CA . ASP A 1 122 ? 15.189 -13.151 -17.745 1.00 73.12 122 ASP A CA 1
ATOM 986 C C . ASP A 1 122 ? 13.995 -12.183 -17.781 1.00 73.12 122 ASP A C 1
ATOM 988 O O . ASP A 1 122 ? 13.123 -12.186 -16.910 1.00 73.12 122 ASP A O 1
ATOM 992 N N . PHE A 1 123 ? 13.916 -11.362 -18.829 1.00 67.81 123 PHE A N 1
ATOM 993 C CA . PHE A 1 123 ? 12.853 -10.367 -18.991 1.00 67.81 123 PHE A CA 1
ATOM 994 C C . PHE A 1 123 ? 11.473 -11.001 -19.228 1.00 67.81 123 PHE A C 1
ATOM 996 O O . PHE A 1 123 ? 10.474 -10.481 -18.721 1.00 67.81 123 PHE A O 1
ATOM 1003 N N . GLY A 1 124 ? 11.409 -12.117 -19.961 1.00 69.44 124 GLY A N 1
ATOM 1004 C CA . GLY A 1 124 ? 10.163 -12.832 -20.243 1.00 69.44 124 GLY A CA 1
ATOM 1005 C C . GLY A 1 124 ? 9.529 -13.394 -18.972 1.00 69.44 124 GLY A C 1
ATOM 1006 O O . GLY A 1 124 ? 8.351 -13.155 -18.704 1.00 69.44 124 GLY A O 1
ATOM 1007 N N . GLU A 1 125 ? 10.327 -14.044 -18.126 1.00 72.06 125 GLU A N 1
ATOM 1008 C CA . GLU A 1 125 ? 9.879 -14.557 -16.828 1.00 72.06 125 GLU A CA 1
ATOM 1009 C C . GLU A 1 125 ? 9.401 -13.453 -15.878 1.00 72.06 125 GLU A C 1
ATOM 1011 O O . GLU A 1 125 ? 8.418 -13.632 -15.152 1.00 72.06 125 GLU A O 1
ATOM 1016 N N . ARG A 1 126 ? 10.064 -12.289 -15.881 1.00 71.12 126 ARG A N 1
ATOM 1017 C CA . ARG A 1 126 ? 9.629 -11.128 -15.083 1.00 71.12 126 ARG A CA 1
ATOM 1018 C C . ARG A 1 126 ? 8.264 -10.624 -15.519 1.00 71.12 126 ARG A C 1
ATOM 1020 O O . ARG A 1 126 ? 7.461 -10.241 -14.668 1.00 71.12 126 ARG A O 1
ATOM 1027 N N . LEU A 1 127 ? 8.023 -10.581 -16.828 1.00 71.19 127 LEU A N 1
ATOM 1028 C CA . LEU A 1 127 ? 6.762 -10.118 -17.390 1.00 71.19 127 LEU A CA 1
ATOM 1029 C C . LEU A 1 127 ? 5.631 -11.089 -17.038 1.00 71.19 127 LEU A C 1
ATOM 1031 O O . LEU A 1 127 ? 4.637 -10.662 -16.457 1.00 71.19 127 LEU A O 1
ATOM 1035 N N . ALA A 1 128 ? 5.843 -12.387 -17.267 1.00 73.81 128 ALA A N 1
ATOM 1036 C CA . ALA A 1 128 ? 4.871 -13.428 -16.942 1.00 73.81 128 ALA A CA 1
ATOM 1037 C C . ALA A 1 128 ? 4.493 -13.418 -15.451 1.00 73.81 128 ALA A C 1
ATOM 1039 O O . ALA A 1 128 ? 3.317 -13.353 -15.103 1.00 73.81 128 ALA A O 1
ATOM 1040 N N . LYS A 1 129 ? 5.481 -13.353 -14.548 1.00 80.56 129 LYS A N 1
ATOM 1041 C CA . LYS A 1 129 ? 5.215 -13.302 -13.098 1.00 80.56 129 LYS A CA 1
ATOM 1042 C C . LYS A 1 129 ? 4.521 -12.024 -12.652 1.00 80.56 129 LYS A C 1
ATOM 1044 O O . LYS A 1 129 ? 3.783 -12.031 -11.666 1.00 80.56 129 LYS A O 1
ATOM 1049 N N . ARG A 1 130 ? 4.770 -10.909 -13.339 1.00 81.19 130 ARG A N 1
ATOM 1050 C CA . ARG A 1 130 ? 4.064 -9.656 -13.072 1.00 81.19 130 ARG A CA 1
ATOM 1051 C C . ARG A 1 130 ? 2.595 -9.775 -13.466 1.00 81.19 130 ARG A C 1
ATOM 1053 O O . ARG A 1 130 ? 1.744 -9.340 -12.695 1.00 81.19 130 ARG A O 1
ATOM 1060 N N . ASP A 1 131 ? 2.311 -10.382 -14.609 1.00 85.88 131 ASP A N 1
ATOM 1061 C CA . ASP A 1 131 ? 0.944 -10.569 -15.087 1.00 85.88 131 ASP A CA 1
ATOM 1062 C C . ASP A 1 131 ? 0.185 -11.567 -14.190 1.00 85.88 131 ASP A C 1
ATOM 1064 O O . ASP A 1 131 ? -0.942 -11.282 -13.780 1.00 85.88 131 ASP A O 1
ATOM 1068 N N . ASP A 1 132 ? 0.843 -12.642 -13.739 1.00 89.50 132 ASP A N 1
ATOM 1069 C CA . ASP A 1 132 ? 0.311 -13.556 -12.716 1.00 89.50 132 ASP A CA 1
ATOM 1070 C C . ASP A 1 132 ? 0.010 -12.832 -11.395 1.00 89.50 132 ASP A C 1
ATOM 1072 O O . ASP A 1 132 ? -1.035 -13.042 -10.772 1.00 89.50 132 ASP A O 1
ATOM 1076 N N . CYS A 1 133 ? 0.909 -11.940 -10.965 1.00 90.44 133 CYS A N 1
ATOM 1077 C CA . CYS A 1 133 ? 0.726 -11.121 -9.769 1.00 90.44 133 CYS A CA 1
ATOM 1078 C C . CYS A 1 133 ? -0.488 -10.189 -9.911 1.00 90.44 133 CYS A C 1
ATOM 1080 O O . CYS A 1 133 ? -1.316 -10.103 -9.001 1.00 90.44 133 CYS A O 1
ATOM 1082 N N . TYR A 1 134 ? -0.644 -9.525 -11.059 1.00 93.25 134 TYR A N 1
ATOM 1083 C CA . TYR A 1 134 ? -1.792 -8.655 -11.327 1.00 93.25 134 TYR A CA 1
ATOM 1084 C C . TYR A 1 134 ? -3.098 -9.448 -11.365 1.00 93.25 134 TYR A C 1
ATOM 1086 O O . TYR A 1 134 ? -4.071 -9.043 -10.728 1.00 93.25 134 TYR A O 1
ATOM 1094 N N . ALA A 1 135 ? -3.111 -10.606 -12.026 1.00 93.69 135 ALA A N 1
ATOM 1095 C CA . ALA A 1 135 ? -4.268 -11.494 -12.076 1.00 93.69 135 ALA A CA 1
ATOM 1096 C C . ALA A 1 135 ? -4.657 -12.014 -10.682 1.00 93.69 135 ALA A C 1
ATOM 1098 O O . ALA A 1 135 ? -5.843 -12.078 -10.345 1.00 93.69 135 ALA A O 1
ATOM 1099 N N . PHE A 1 136 ? -3.671 -12.345 -9.844 1.00 93.62 136 PHE A N 1
ATOM 1100 C CA . PHE A 1 136 ? -3.905 -12.735 -8.458 1.00 93.62 136 PHE A CA 1
ATOM 1101 C C . PHE A 1 136 ? -4.564 -11.601 -7.663 1.00 93.62 136 PHE A C 1
ATOM 1103 O O . PHE A 1 136 ? -5.626 -11.809 -7.069 1.00 93.62 136 PHE A O 1
ATOM 1110 N N . TYR A 1 137 ? -3.975 -10.398 -7.677 1.00 93.75 137 TYR A N 1
ATOM 1111 C CA . TYR A 1 137 ? -4.504 -9.266 -6.916 1.00 93.75 137 TYR A CA 1
ATOM 1112 C C . TYR A 1 137 ? -5.844 -8.765 -7.452 1.00 93.75 137 TYR A C 1
ATOM 1114 O O . TYR A 1 137 ? -6.702 -8.414 -6.647 1.00 93.75 137 TYR A O 1
ATOM 1122 N N . SER A 1 138 ? -6.085 -8.830 -8.761 1.00 95.06 138 SER A N 1
ATOM 1123 C CA . SER A 1 138 ? -7.401 -8.568 -9.356 1.00 95.06 138 SER A CA 1
ATOM 1124 C C . SER A 1 138 ? -8.464 -9.498 -8.764 1.00 95.06 138 SER A C 1
ATOM 1126 O O . SER A 1 138 ? -9.473 -9.037 -8.235 1.00 95.06 138 SER A O 1
ATOM 1128 N N . ARG A 1 139 ? -8.188 -10.807 -8.705 1.00 93.88 139 ARG A N 1
ATOM 1129 C CA . ARG A 1 139 ? -9.127 -11.798 -8.160 1.00 93.88 139 ARG A CA 1
ATOM 1130 C C . ARG A 1 139 ? -9.429 -11.603 -6.677 1.00 93.88 139 ARG A C 1
ATOM 1132 O O . ARG A 1 139 ? -10.568 -11.771 -6.260 1.00 93.88 139 ARG A O 1
ATOM 1139 N N . VAL A 1 140 ? -8.421 -11.298 -5.856 1.00 91.56 140 VAL A N 1
ATOM 1140 C CA . VAL A 1 140 ? -8.620 -11.197 -4.397 1.00 91.56 140 VAL A CA 1
ATOM 1141 C C . VAL A 1 140 ? -9.151 -9.840 -3.941 1.00 91.56 140 VAL A C 1
ATOM 1143 O O . VAL A 1 140 ? -9.645 -9.766 -2.815 1.00 91.56 140 VAL A O 1
ATOM 1146 N N . THR A 1 141 ? -9.031 -8.799 -4.771 1.00 91.56 141 THR A N 1
ATOM 1147 C CA . THR A 1 141 ? -9.502 -7.431 -4.480 1.00 91.56 141 THR A CA 1
ATOM 1148 C C . THR A 1 141 ? -10.794 -7.065 -5.203 1.00 91.56 141 THR A C 1
ATOM 1150 O O . THR A 1 141 ? -11.371 -6.036 -4.867 1.00 91.56 141 THR A O 1
ATOM 1153 N N . GLU A 1 142 ? -11.224 -7.881 -6.172 1.00 90.38 142 GLU A N 1
ATOM 1154 C CA . GLU A 1 142 ? -12.364 -7.628 -7.069 1.00 90.38 142 GLU A CA 1
ATOM 1155 C C . GLU A 1 142 ? -12.188 -6.394 -7.974 1.00 90.38 142 GLU A C 1
ATOM 1157 O O . GLU A 1 142 ? -13.119 -5.981 -8.659 1.00 90.38 142 GLU A O 1
ATOM 1162 N N . LEU A 1 143 ? -10.980 -5.825 -8.027 1.00 92.56 143 LEU A N 1
ATOM 1163 C CA . LEU A 1 143 ? -10.618 -4.807 -9.007 1.00 92.56 143 LEU A CA 1
ATOM 1164 C C . LEU A 1 143 ? -10.332 -5.456 -10.359 1.00 92.56 143 LEU A C 1
ATOM 1166 O O . LEU A 1 143 ? -9.809 -6.573 -10.433 1.00 92.56 143 LEU A O 1
ATOM 1170 N N . SER A 1 144 ? -10.605 -4.728 -11.439 1.00 95.88 144 SER A N 1
ATOM 1171 C CA . SER A 1 144 ? -10.190 -5.171 -12.772 1.00 95.88 144 SER A CA 1
ATOM 1172 C C . SER A 1 144 ? -8.663 -5.259 -12.874 1.00 95.88 144 SER A C 1
ATOM 1174 O O . SER A 1 144 ? -7.929 -4.571 -12.157 1.00 95.88 144 SER A O 1
ATOM 1176 N N . LEU A 1 145 ? -8.168 -6.105 -13.780 1.00 94.94 145 LEU A N 1
ATOM 1177 C CA . LEU A 1 145 ? -6.730 -6.234 -14.020 1.00 94.94 145 LEU A CA 1
ATOM 1178 C C . LEU A 1 145 ? -6.110 -4.885 -14.425 1.00 94.94 145 LEU A C 1
ATOM 1180 O O . LEU A 1 145 ? -5.051 -4.521 -13.912 1.00 94.94 145 LEU A O 1
ATOM 1184 N N . ASP A 1 146 ? -6.825 -4.111 -15.244 1.00 94.00 146 ASP A N 1
ATOM 1185 C CA . ASP A 1 146 ? -6.428 -2.762 -15.653 1.00 94.00 146 ASP A CA 1
ATOM 1186 C C . ASP A 1 146 ? -6.351 -1.796 -14.469 1.00 94.00 146 ASP A C 1
ATOM 1188 O O . ASP A 1 146 ? -5.403 -1.020 -14.364 1.00 94.00 146 ASP A O 1
ATOM 1192 N N . GLU A 1 147 ? -7.295 -1.856 -13.527 1.00 94.25 147 GLU A N 1
ATOM 1193 C CA . GLU A 1 147 ? -7.235 -1.028 -12.322 1.00 94.25 147 GLU A CA 1
ATOM 1194 C C . GLU A 1 147 ? -6.046 -1.386 -11.429 1.00 94.25 147 GLU A C 1
ATOM 1196 O O . GLU A 1 147 ? -5.373 -0.485 -10.924 1.00 94.25 147 GLU A O 1
ATOM 1201 N N . VAL A 1 148 ? -5.756 -2.676 -11.239 1.00 95.31 148 VAL A N 1
ATOM 1202 C CA . VAL A 1 148 ? -4.594 -3.131 -10.454 1.00 95.31 148 VAL A CA 1
ATOM 1203 C C . VAL A 1 148 ? -3.287 -2.673 -11.105 1.00 95.31 148 VAL A C 1
ATOM 1205 O O . VAL A 1 148 ? -2.390 -2.155 -10.421 1.00 95.31 148 VAL A O 1
ATOM 1208 N N . ALA A 1 149 ? -3.190 -2.817 -12.428 1.00 93.12 149 ALA A N 1
ATOM 1209 C CA . ALA A 1 149 ? -2.056 -2.347 -13.211 1.00 93.12 149 ALA A CA 1
ATOM 1210 C C . ALA A 1 149 ? -1.903 -0.822 -13.098 1.00 93.12 149 ALA A C 1
ATOM 1212 O O . ALA A 1 149 ? -0.810 -0.346 -12.786 1.00 93.12 149 ALA A O 1
ATOM 1213 N N . ASN A 1 150 ? -3.001 -0.073 -13.240 1.00 94.12 150 ASN A N 1
ATOM 1214 C CA . ASN A 1 150 ? -3.015 1.386 -13.160 1.00 94.12 150 ASN A CA 1
ATOM 1215 C C . ASN A 1 150 ? -2.569 1.897 -11.778 1.00 94.12 150 ASN A C 1
ATOM 1217 O O . ASN A 1 150 ? -1.700 2.764 -11.667 1.00 94.12 150 ASN A O 1
ATOM 1221 N N . CYS A 1 151 ? -3.085 1.302 -10.696 1.00 94.56 151 CYS A N 1
ATOM 1222 C CA . CYS A 1 151 ? -2.654 1.645 -9.337 1.00 94.56 151 CYS A CA 1
ATOM 1223 C C . CYS A 1 151 ? -1.133 1.471 -9.187 1.00 94.56 151 CYS A C 1
ATOM 1225 O O . CYS A 1 151 ? -0.439 2.332 -8.643 1.00 94.56 151 CYS A O 1
ATOM 1227 N N . SER A 1 152 ? -0.594 0.380 -9.732 1.00 92.44 152 SER A N 1
ATOM 1228 C CA . SER A 1 152 ? 0.838 0.085 -9.690 1.00 92.44 152 SER A CA 1
ATOM 1229 C C . SER A 1 152 ? 1.670 1.029 -10.566 1.00 92.44 152 SER A C 1
ATOM 1231 O O . SER A 1 152 ? 2.777 1.402 -10.167 1.00 92.44 152 SER A O 1
ATOM 1233 N N . SER A 1 153 ? 1.170 1.434 -11.738 1.00 91.56 153 SER A N 1
ATOM 1234 C CA . SER A 1 153 ? 1.853 2.379 -12.634 1.00 91.56 153 SER A CA 1
ATOM 1235 C C . SER A 1 153 ? 1.853 3.811 -12.115 1.00 91.56 153 SER A C 1
ATOM 1237 O O . SER A 1 153 ? 2.759 4.560 -12.458 1.00 91.56 153 SER A O 1
ATOM 1239 N N . ILE A 1 154 ? 0.893 4.186 -11.267 1.00 92.88 154 ILE A N 1
ATOM 1240 C CA . ILE A 1 154 ? 0.867 5.489 -10.586 1.00 92.88 154 ILE A CA 1
ATOM 1241 C C . ILE A 1 154 ? 1.856 5.511 -9.416 1.00 92.88 154 ILE A C 1
ATOM 1243 O O . ILE A 1 154 ? 2.629 6.455 -9.260 1.00 92.88 154 ILE A O 1
ATOM 1247 N N . VAL A 1 155 ? 1.851 4.464 -8.588 1.00 92.81 155 VAL A N 1
ATOM 1248 C CA . VAL A 1 155 ? 2.648 4.430 -7.352 1.00 92.81 155 VAL A CA 1
ATOM 1249 C C . VAL A 1 155 ? 4.136 4.223 -7.637 1.00 92.81 155 VAL A C 1
ATOM 1251 O O . VAL A 1 155 ? 4.986 4.852 -7.007 1.00 92.81 155 VAL A O 1
ATOM 1254 N N . ARG A 1 156 ? 4.485 3.377 -8.612 1.00 90.56 156 ARG A N 1
ATOM 1255 C CA . ARG A 1 156 ? 5.882 3.009 -8.893 1.00 90.56 156 ARG A CA 1
ATOM 1256 C C . ARG A 1 156 ? 6.784 4.207 -9.254 1.00 90.56 156 ARG A C 1
ATOM 1258 O O . ARG A 1 156 ? 7.865 4.289 -8.670 1.00 90.56 156 ARG A O 1
ATOM 1265 N N . PRO A 1 157 ? 6.408 5.134 -10.158 1.00 87.38 157 PRO A N 1
ATOM 1266 C CA . PRO A 1 157 ? 7.236 6.298 -10.484 1.00 87.38 157 PRO A CA 1
ATOM 1267 C C . PRO A 1 157 ? 7.504 7.200 -9.280 1.00 87.38 157 PRO A C 1
ATOM 1269 O O . PRO A 1 157 ? 8.637 7.642 -9.100 1.00 87.38 157 PRO A O 1
ATOM 1272 N N . VAL A 1 158 ? 6.497 7.408 -8.424 1.00 88.38 158 VAL A N 1
ATOM 1273 C CA . VAL A 1 158 ? 6.624 8.204 -7.195 1.00 88.38 158 VAL A CA 1
ATOM 1274 C C . VAL A 1 158 ? 7.667 7.592 -6.259 1.00 88.38 158 VAL A C 1
ATOM 1276 O O . VAL A 1 158 ? 8.582 8.281 -5.810 1.00 88.38 158 VAL A O 1
ATOM 1279 N N . LEU A 1 159 ? 7.603 6.275 -6.037 1.00 87.88 159 LEU A N 1
ATOM 1280 C CA . LEU A 1 159 ? 8.586 5.569 -5.210 1.00 87.88 159 LEU A CA 1
ATOM 1281 C C . LEU A 1 159 ? 10.004 5.652 -5.790 1.00 87.88 159 LEU A C 1
ATOM 1283 O O . LEU A 1 159 ? 10.961 5.874 -5.050 1.00 87.88 159 LEU A O 1
ATOM 1287 N N . ILE A 1 160 ? 10.152 5.501 -7.112 1.00 84.69 160 ILE A N 1
ATOM 1288 C CA . ILE A 1 160 ? 11.449 5.633 -7.795 1.00 84.69 160 ILE A CA 1
ATOM 1289 C C . ILE A 1 160 ? 12.003 7.049 -7.609 1.00 84.69 160 ILE A C 1
ATOM 1291 O O . ILE A 1 160 ? 13.184 7.215 -7.296 1.00 84.69 160 ILE A O 1
ATOM 1295 N N . GLN A 1 161 ? 11.167 8.070 -7.784 1.00 81.88 161 GLN A N 1
ATOM 1296 C CA . GLN A 1 161 ? 11.565 9.466 -7.641 1.00 81.88 161 GLN A CA 1
ATOM 1297 C C . GLN A 1 161 ? 12.002 9.783 -6.209 1.00 81.88 161 GLN A C 1
ATOM 1299 O O . GLN A 1 161 ? 13.061 10.381 -6.008 1.00 81.88 161 GLN A O 1
ATOM 1304 N N . GLN A 1 162 ? 11.248 9.325 -5.214 1.00 81.12 162 GLN A N 1
ATOM 1305 C CA . GLN A 1 162 ? 11.596 9.509 -3.811 1.00 81.12 162 GLN A CA 1
ATOM 1306 C C . GLN A 1 162 ? 12.867 8.754 -3.424 1.00 81.12 162 GLN A C 1
ATOM 1308 O O . GLN A 1 162 ? 13.721 9.313 -2.740 1.00 81.12 162 GLN A O 1
ATOM 1313 N N . SER A 1 163 ? 13.044 7.519 -3.903 1.00 80.44 163 SER A N 1
ATOM 1314 C CA . SER A 1 163 ? 14.275 6.754 -3.675 1.00 80.44 163 SER A CA 1
ATOM 1315 C C . SER A 1 163 ? 15.487 7.494 -4.244 1.00 80.44 163 SER A C 1
ATOM 1317 O O . SER A 1 163 ? 16.499 7.655 -3.563 1.00 80.44 163 SER A O 1
ATOM 1319 N N . ARG A 1 164 ? 15.377 8.031 -5.468 1.00 79.06 164 ARG A N 1
ATOM 1320 C CA . ARG A 1 164 ? 16.429 8.859 -6.084 1.00 79.06 164 ARG A CA 1
ATOM 1321 C C . ARG A 1 164 ? 16.726 10.113 -5.263 1.00 79.06 164 ARG A C 1
ATOM 1323 O O . ARG A 1 164 ? 17.894 10.443 -5.069 1.00 79.06 164 ARG A O 1
ATOM 1330 N N . HIS A 1 165 ? 15.694 10.790 -4.761 1.00 75.75 165 HIS A N 1
ATOM 1331 C CA . HIS A 1 165 ? 15.852 11.970 -3.913 1.00 75.75 165 HIS A CA 1
ATOM 1332 C C . HIS A 1 165 ? 16.573 11.642 -2.595 1.00 75.75 165 HIS A C 1
ATOM 1334 O O . HIS A 1 165 ? 17.540 12.313 -2.244 1.00 75.75 165 HIS A O 1
ATOM 1340 N N . GLN A 1 166 ? 16.187 10.558 -1.916 1.00 74.75 166 GLN A N 1
ATOM 1341 C CA . GLN A 1 166 ? 16.847 10.090 -0.692 1.00 74.75 166 GLN A CA 1
ATOM 1342 C C . GLN A 1 166 ? 18.319 9.714 -0.927 1.00 74.75 166 GLN A C 1
ATOM 1344 O O . GLN A 1 166 ? 19.180 10.077 -0.125 1.00 74.75 166 GLN A O 1
ATOM 1349 N N . HIS A 1 167 ? 18.639 9.027 -2.030 1.00 75.75 167 HIS A N 1
ATOM 1350 C CA . HIS A 1 167 ? 20.033 8.728 -2.379 1.00 75.75 167 HIS A CA 1
ATOM 1351 C C . HIS A 1 167 ? 20.847 9.995 -2.653 1.00 75.75 167 HIS A C 1
ATOM 1353 O O . HIS A 1 167 ? 22.012 10.056 -2.263 1.00 75.75 167 HIS A O 1
ATOM 1359 N N . LYS A 1 168 ? 20.249 11.007 -3.293 1.00 74.75 168 LYS A N 1
ATOM 1360 C CA . LYS A 1 168 ? 20.901 12.301 -3.520 1.00 74.75 168 LYS A CA 1
ATOM 1361 C C . LYS A 1 168 ? 21.234 12.991 -2.192 1.00 74.75 168 LYS A C 1
ATOM 1363 O O . LYS A 1 168 ? 22.394 13.324 -1.980 1.00 74.75 168 LYS A O 1
ATOM 1368 N N . LEU A 1 169 ? 20.267 13.096 -1.277 1.00 71.50 169 LEU A N 1
ATOM 1369 C CA . LEU A 1 169 ? 20.475 13.687 0.052 1.00 71.50 169 LEU A CA 1
ATOM 1370 C C . LEU A 1 169 ? 21.546 12.944 0.865 1.00 71.50 169 LEU A C 1
ATOM 1372 O O . LEU A 1 169 ? 22.388 13.576 1.493 1.00 71.50 169 LEU A O 1
ATOM 1376 N N . ARG A 1 170 ? 21.566 11.604 0.820 1.00 68.75 170 ARG A N 1
ATOM 1377 C CA . ARG A 1 170 ? 22.616 10.809 1.483 1.00 68.75 170 ARG A CA 1
ATOM 1378 C C . ARG A 1 170 ? 24.000 11.056 0.891 1.00 68.75 170 ARG A C 1
ATOM 1380 O O . ARG A 1 170 ? 24.967 11.152 1.636 1.00 68.75 170 ARG A O 1
ATOM 1387 N N . ARG A 1 171 ? 24.113 11.165 -0.438 1.00 65.94 171 ARG A N 1
ATOM 1388 C CA . ARG A 1 171 ? 25.385 11.506 -1.095 1.00 65.94 171 ARG A CA 1
ATOM 1389 C C . ARG A 1 171 ? 25.860 12.895 -0.668 1.00 65.94 171 ARG A C 1
ATOM 1391 O O . ARG A 1 171 ? 27.034 13.051 -0.370 1.00 65.94 171 ARG A O 1
ATOM 1398 N N . GLU A 1 172 ? 24.960 13.868 -0.577 1.00 64.19 172 GLU A N 1
ATOM 1399 C CA . GLU A 1 172 ? 25.279 15.228 -0.123 1.00 64.19 172 GLU A CA 1
ATOM 1400 C C . GLU A 1 172 ? 25.694 15.271 1.359 1.00 64.19 172 GLU A C 1
ATOM 1402 O O . GLU A 1 172 ? 26.680 15.925 1.693 1.00 64.19 172 GLU A O 1
ATOM 1407 N N . GLN A 1 173 ? 25.026 14.517 2.239 1.00 60.06 173 GLN A N 1
ATOM 1408 C CA . GLN A 1 173 ? 25.421 14.373 3.649 1.00 60.06 173 GLN A CA 1
ATOM 1409 C C . GLN A 1 173 ? 26.798 13.712 3.795 1.00 60.06 173 GLN A C 1
ATOM 1411 O O . GLN A 1 173 ? 27.663 14.251 4.481 1.00 60.06 173 GLN A O 1
ATOM 1416 N N . ASN A 1 174 ? 27.046 12.617 3.071 1.00 59.22 174 ASN A N 1
ATOM 1417 C CA . ASN A 1 174 ? 28.337 11.924 3.090 1.00 59.22 174 ASN A CA 1
ATOM 1418 C C . ASN A 1 174 ? 29.472 12.791 2.519 1.00 59.22 174 ASN A C 1
ATOM 1420 O O . ASN A 1 174 ? 30.597 12.725 3.004 1.00 59.22 174 ASN A O 1
ATOM 1424 N N . VAL A 1 175 ? 29.198 13.615 1.500 1.00 58.62 175 VAL A N 1
ATOM 1425 C CA . VAL A 1 175 ? 30.167 14.585 0.957 1.00 58.62 175 VAL A CA 1
ATOM 1426 C C . VAL A 1 175 ? 30.424 15.722 1.948 1.00 58.62 175 VAL A C 1
ATOM 1428 O O . VAL A 1 175 ? 31.550 16.197 2.033 1.00 58.62 175 VAL A O 1
ATOM 1431 N N . THR A 1 176 ? 29.425 16.134 2.730 1.00 55.09 176 THR A N 1
ATOM 1432 C CA . THR A 1 176 ? 29.591 17.165 3.768 1.00 55.09 176 THR A CA 1
ATOM 1433 C C . THR A 1 176 ? 30.421 16.643 4.951 1.00 55.09 176 THR A C 1
ATOM 1435 O O . THR A 1 176 ? 31.287 17.359 5.444 1.00 55.09 176 THR A O 1
ATOM 1438 N N . GLU A 1 177 ? 30.246 15.379 5.352 1.00 51.28 177 GLU A N 1
ATOM 1439 C CA . GLU A 1 177 ? 31.086 14.722 6.371 1.00 51.28 177 GLU A CA 1
ATOM 1440 C C . GLU A 1 177 ? 32.507 14.405 5.863 1.00 51.28 177 GLU A C 1
ATOM 1442 O O . GLU A 1 177 ? 33.482 14.607 6.585 1.00 51.28 177 GLU A O 1
ATOM 1447 N N . MET A 1 178 ? 32.663 13.981 4.602 1.00 45.25 178 MET A N 1
ATOM 1448 C CA . MET A 1 178 ? 33.975 13.739 3.975 1.00 45.25 178 MET A CA 1
ATOM 1449 C C . MET A 1 178 ? 34.663 15.006 3.446 1.00 45.25 178 MET A C 1
ATOM 1451 O O . MET A 1 178 ? 35.845 14.963 3.117 1.00 45.25 178 MET A O 1
ATOM 1455 N N . GLY A 1 179 ? 33.991 16.158 3.415 1.00 46.53 179 GLY A N 1
ATOM 1456 C CA . GLY A 1 179 ? 34.603 17.456 3.103 1.00 46.53 179 GLY A CA 1
ATOM 1457 C C . GLY A 1 179 ? 35.684 17.878 4.108 1.00 46.53 179 GLY A C 1
ATOM 1458 O O . GLY A 1 179 ? 36.493 18.753 3.809 1.00 46.53 179 GLY A O 1
ATOM 1459 N N . ILE A 1 180 ? 35.744 17.216 5.270 1.00 51.47 180 ILE A N 1
ATOM 1460 C CA . ILE A 1 180 ? 36.799 17.364 6.285 1.00 51.47 180 ILE A CA 1
ATOM 1461 C C . ILE A 1 180 ? 38.002 16.433 6.001 1.00 51.47 180 ILE A C 1
ATOM 1463 O O . ILE A 1 180 ? 39.098 16.659 6.509 1.00 51.47 180 ILE A O 1
ATOM 1467 N N . LEU A 1 181 ? 37.864 15.429 5.128 1.00 41.59 181 LEU A N 1
ATOM 1468 C CA . LEU A 1 181 ? 38.926 14.481 4.771 1.00 41.59 181 LEU A CA 1
ATOM 1469 C C . LEU A 1 181 ? 39.018 14.318 3.245 1.00 41.59 181 LEU A C 1
ATOM 1471 O O . LEU A 1 181 ? 38.394 13.451 2.647 1.00 41.59 181 LEU A O 1
ATOM 1475 N N . ARG A 1 182 ? 39.827 15.203 2.643 1.00 38.62 182 ARG A N 1
ATOM 1476 C CA . ARG A 1 182 ? 40.410 15.177 1.284 1.00 38.62 182 ARG A CA 1
ATOM 1477 C C . ARG A 1 182 ? 39.923 14.075 0.324 1.00 38.62 182 ARG A C 1
ATOM 1479 O O . ARG A 1 182 ? 40.252 12.905 0.476 1.00 38.62 182 ARG A O 1
ATOM 1486 N N . GLY A 1 183 ? 39.378 14.544 -0.802 1.00 46.25 183 GLY A N 1
ATOM 1487 C CA . GLY A 1 183 ? 39.811 14.159 -2.150 1.00 46.25 183 GLY A CA 1
ATOM 1488 C C . GLY A 1 183 ? 40.035 12.670 -2.401 1.00 46.25 183 GLY A C 1
ATOM 1489 O O . GLY A 1 183 ? 41.171 12.213 -2.462 1.00 46.25 183 GLY A O 1
ATOM 1490 N N . SER A 1 184 ? 38.952 11.948 -2.656 1.00 35.47 184 SER A N 1
ATOM 1491 C CA . SER A 1 184 ? 38.992 10.684 -3.382 1.00 35.47 184 SER A CA 1
ATOM 1492 C C . SER A 1 184 ? 37.797 10.650 -4.325 1.00 35.47 184 SER A C 1
ATOM 1494 O O . SER A 1 184 ? 36.642 10.741 -3.902 1.00 35.47 184 SER A O 1
ATOM 1496 N N . THR A 1 185 ? 38.088 10.596 -5.621 1.00 43.38 185 THR A N 1
ATOM 1497 C CA . THR A 1 185 ? 37.138 10.366 -6.707 1.00 43.38 185 THR A CA 1
ATOM 1498 C C . THR A 1 185 ? 36.524 8.978 -6.553 1.00 43.38 185 THR A C 1
ATOM 1500 O O . THR A 1 185 ? 36.965 8.011 -7.166 1.00 43.38 185 THR A O 1
ATOM 1503 N N . TYR A 1 186 ? 35.472 8.880 -5.743 1.00 36.44 186 TYR A N 1
ATOM 1504 C CA . TYR A 1 186 ? 34.564 7.745 -5.792 1.00 36.44 186 TYR A CA 1
ATOM 1505 C C . TYR A 1 186 ? 33.612 7.957 -6.962 1.00 36.44 186 TYR A C 1
ATOM 1507 O O . TYR A 1 186 ? 32.604 8.659 -6.869 1.00 36.44 186 TYR A O 1
ATOM 1515 N N . GLN A 1 187 ? 33.947 7.327 -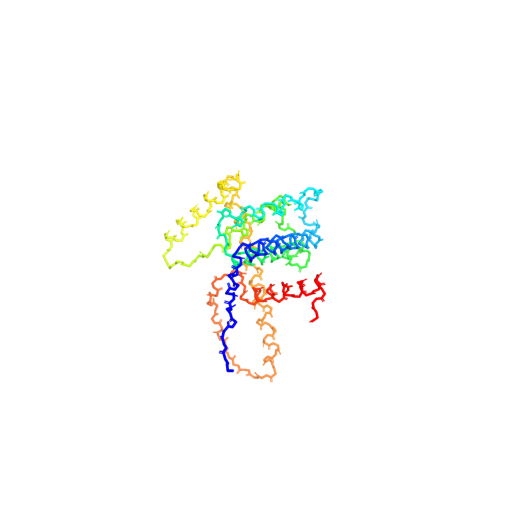8.084 1.00 38.03 187 GLN A N 1
ATOM 1516 C CA . GLN A 1 187 ? 33.002 7.029 -9.149 1.00 38.03 187 GLN A CA 1
ATOM 1517 C C . GLN A 1 187 ? 32.042 5.967 -8.588 1.00 38.03 187 GLN A C 1
ATOM 1519 O O . GLN A 1 187 ? 32.211 4.768 -8.778 1.00 38.03 187 GLN A O 1
ATOM 1524 N N . GLY A 1 188 ? 31.111 6.429 -7.749 1.00 32.66 188 GLY A N 1
ATOM 1525 C CA . GLY A 1 188 ? 30.135 5.599 -7.066 1.00 32.66 188 GLY A CA 1
ATOM 1526 C C . GLY A 1 188 ? 29.163 5.042 -8.085 1.00 32.66 188 GLY A C 1
ATOM 1527 O O . GLY A 1 188 ? 28.261 5.753 -8.532 1.00 32.66 188 GLY A O 1
ATOM 1528 N N . ASP A 1 189 ? 29.407 3.787 -8.438 1.00 30.77 189 ASP A N 1
ATOM 1529 C CA . ASP A 1 189 ? 28.517 2.874 -9.130 1.00 30.77 189 ASP A CA 1
ATOM 1530 C C . ASP A 1 189 ? 27.045 3.243 -8.867 1.00 30.77 189 ASP A C 1
ATOM 1532 O O . ASP A 1 189 ? 26.529 3.149 -7.752 1.00 30.77 189 ASP A O 1
ATOM 1536 N N . CYS A 1 190 ? 26.355 3.727 -9.900 1.00 34.19 190 CYS A N 1
ATOM 1537 C CA . CYS A 1 190 ? 24.895 3.864 -9.907 1.00 34.19 190 CYS A CA 1
ATOM 1538 C C . CYS A 1 190 ? 24.234 2.488 -10.136 1.00 34.19 190 CYS A C 1
ATOM 1540 O O . CYS A 1 190 ? 23.182 2.391 -10.771 1.00 34.19 190 CYS A O 1
ATOM 1542 N N . GLY A 1 191 ? 24.871 1.428 -9.638 1.00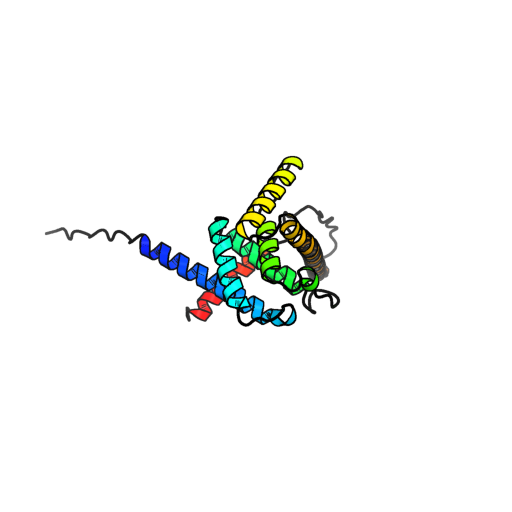 28.55 191 GLY A N 1
ATOM 1543 C CA . GLY A 1 191 ? 24.463 0.042 -9.737 1.00 28.55 191 GLY A CA 1
ATOM 1544 C C . GLY A 1 191 ? 23.386 -0.284 -8.714 1.00 28.55 191 GLY A C 1
ATOM 1545 O O . GLY A 1 191 ? 23.671 -0.571 -7.560 1.00 28.55 191 GLY A O 1
ATOM 1546 N N . MET A 1 192 ? 22.134 -0.206 -9.162 1.00 35.34 192 MET A N 1
ATOM 1547 C CA . MET A 1 192 ? 21.129 -1.253 -8.937 1.00 35.34 192 MET A CA 1
ATOM 1548 C C . MET A 1 192 ? 21.122 -1.929 -7.546 1.00 35.34 192 MET A C 1
ATOM 1550 O O . MET A 1 192 ? 21.265 -3.142 -7.457 1.00 35.34 192 MET A O 1
ATOM 1554 N N . GLU A 1 193 ? 20.858 -1.208 -6.452 1.00 35.50 193 GLU A N 1
ATOM 1555 C CA . GLU A 1 193 ? 20.364 -1.874 -5.233 1.00 35.50 193 GLU A CA 1
ATOM 1556 C C . GLU A 1 193 ? 18.847 -2.117 -5.357 1.00 35.50 193 GLU A C 1
ATOM 1558 O O . GLU A 1 193 ? 18.035 -1.374 -4.820 1.00 35.50 193 GLU A O 1
ATOM 1563 N N . ASP A 1 194 ? 18.481 -3.117 -6.168 1.00 48.47 194 ASP A N 1
ATOM 1564 C CA . ASP A 1 194 ? 17.375 -4.096 -6.063 1.00 48.47 194 ASP A CA 1
ATOM 1565 C C . ASP A 1 194 ? 15.962 -3.737 -5.525 1.00 48.47 194 ASP A C 1
ATOM 1567 O O . ASP A 1 194 ? 15.113 -4.623 -5.377 1.00 48.47 194 ASP A O 1
ATOM 1571 N N . GLY A 1 195 ? 15.607 -2.472 -5.303 1.00 59.66 195 GLY A N 1
ATOM 1572 C CA . GLY A 1 195 ? 14.246 -2.071 -4.943 1.00 59.66 195 GLY A CA 1
ATOM 1573 C C . GLY A 1 195 ? 14.119 -0.603 -4.538 1.00 59.66 195 GLY A C 1
ATOM 1574 O O . GLY A 1 195 ? 15.059 0.023 -4.077 1.00 59.66 195 GLY A O 1
ATOM 1575 N N . TYR A 1 196 ? 12.919 -0.031 -4.660 1.00 72.69 196 TYR A N 1
ATOM 1576 C CA . TYR A 1 196 ? 12.616 1.327 -4.165 1.00 72.69 196 TYR A CA 1
ATOM 1577 C C . TYR A 1 196 ? 12.540 1.427 -2.630 1.00 72.69 196 TYR A C 1
ATOM 1579 O O . TYR A 1 196 ? 12.240 2.501 -2.106 1.00 72.69 196 TYR A O 1
ATOM 1587 N N . ILE A 1 197 ? 12.782 0.330 -1.905 1.00 73.25 197 ILE A N 1
ATOM 1588 C CA . ILE A 1 197 ? 12.825 0.287 -0.440 1.00 73.25 197 ILE A CA 1
ATOM 1589 C C . ILE A 1 197 ? 14.251 -0.034 -0.004 1.00 73.25 197 ILE A C 1
ATOM 1591 O O . ILE A 1 197 ? 14.789 -1.087 -0.341 1.00 73.25 197 ILE A O 1
ATOM 1595 N N . LEU A 1 198 ? 14.841 0.859 0.783 1.00 71.81 198 LEU A N 1
ATOM 1596 C CA . LEU A 1 198 ? 16.162 0.684 1.364 1.00 71.81 198 LEU A CA 1
ATOM 1597 C C . LEU A 1 198 ? 16.089 -0.323 2.512 1.00 71.81 198 LEU A C 1
ATOM 1599 O O . LEU A 1 198 ? 15.162 -0.302 3.324 1.00 71.81 198 LEU A O 1
ATOM 1603 N N . ARG A 1 199 ? 17.130 -1.142 2.673 1.00 71.50 199 ARG A N 1
ATOM 1604 C CA . ARG A 1 199 ? 17.243 -2.062 3.817 1.00 71.50 199 ARG A CA 1
ATOM 1605 C C . ARG A 1 199 ? 17.096 -1.343 5.164 1.00 71.50 199 ARG A C 1
ATOM 1607 O O . ARG A 1 199 ? 16.425 -1.842 6.064 1.00 71.50 199 ARG A O 1
ATOM 1614 N N . THR A 1 200 ? 17.643 -0.132 5.268 1.00 72.56 200 THR A N 1
ATOM 1615 C CA . THR A 1 200 ? 17.527 0.709 6.466 1.00 72.56 200 THR A CA 1
ATOM 1616 C C . THR A 1 200 ? 16.082 1.085 6.800 1.00 72.56 200 THR A C 1
ATOM 1618 O O . THR A 1 200 ? 15.769 1.264 7.969 1.00 72.56 200 THR A O 1
ATOM 1621 N N . GLU A 1 201 ? 15.192 1.198 5.807 1.00 74.44 201 GLU A N 1
ATOM 1622 C CA . GLU A 1 201 ? 13.770 1.505 6.040 1.00 74.44 201 GLU A CA 1
ATOM 1623 C C . GLU A 1 201 ? 13.045 0.302 6.668 1.00 74.44 201 GLU A C 1
ATOM 1625 O O . GLU A 1 201 ? 12.222 0.471 7.567 1.00 74.44 201 GLU A O 1
ATOM 1630 N N . ILE A 1 202 ? 13.410 -0.924 6.274 1.00 78.38 202 ILE A N 1
ATOM 1631 C CA . ILE A 1 202 ? 12.900 -2.155 6.899 1.00 78.38 202 ILE A CA 1
ATOM 1632 C C . ILE A 1 202 ? 13.399 -2.280 8.347 1.00 78.38 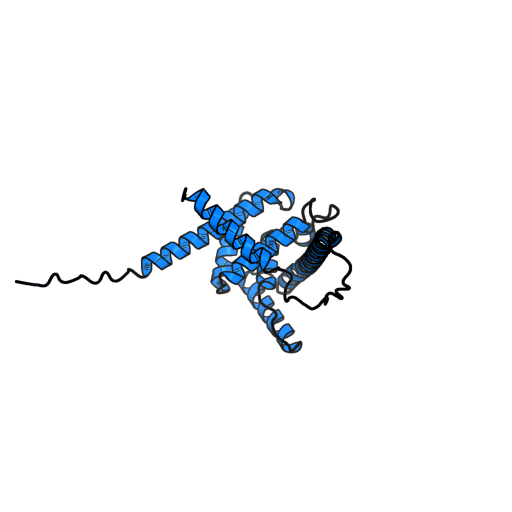202 ILE A C 1
ATOM 1634 O O . ILE A 1 202 ? 12.632 -2.630 9.243 1.00 78.38 202 ILE A O 1
ATOM 1638 N N . GLU A 1 203 ? 14.667 -1.956 8.602 1.00 75.62 203 GLU A N 1
ATOM 1639 C CA . GLU A 1 203 ? 15.247 -1.976 9.952 1.00 75.62 203 GLU A CA 1
ATOM 1640 C C . GLU A 1 203 ? 14.641 -0.893 10.861 1.00 75.62 203 GLU A C 1
ATOM 1642 O O . GLU A 1 203 ? 14.396 -1.135 12.044 1.00 75.62 203 GLU A O 1
ATOM 1647 N N . GLN A 1 204 ? 14.348 0.294 10.320 1.00 74.75 204 GLN A N 1
ATOM 1648 C CA . GLN A 1 204 ? 13.619 1.346 11.034 1.00 74.75 204 GLN A CA 1
ATOM 1649 C C . GLN A 1 204 ? 12.198 0.907 11.384 1.00 74.75 204 GLN A C 1
ATOM 1651 O O . GLN A 1 204 ? 11.761 1.139 12.510 1.00 74.75 204 GLN A O 1
ATOM 1656 N N . PHE A 1 205 ? 11.503 0.231 10.464 1.00 76.88 205 PHE A N 1
ATOM 1657 C CA . PHE A 1 205 ? 10.187 -0.339 10.744 1.00 76.88 205 PHE A CA 1
ATOM 1658 C C . PHE A 1 205 ? 10.239 -1.312 11.929 1.00 76.88 205 PHE A C 1
ATOM 1660 O O . PHE A 1 205 ? 9.379 -1.256 12.805 1.00 76.88 205 PHE A O 1
ATOM 1667 N N . ASP A 1 206 ? 11.272 -2.153 12.009 1.00 75.44 206 ASP A N 1
ATOM 1668 C CA . ASP A 1 206 ? 11.447 -3.069 13.139 1.00 75.44 206 ASP A CA 1
ATOM 1669 C C . ASP A 1 206 ? 11.658 -2.329 14.457 1.00 75.44 206 ASP A C 1
ATOM 1671 O O . ASP A 1 206 ? 10.981 -2.628 15.440 1.00 75.44 206 ASP A O 1
ATOM 1675 N N . ARG A 1 207 ? 12.531 -1.316 14.477 1.00 74.75 207 ARG A N 1
ATOM 1676 C CA . ARG A 1 207 ? 12.758 -0.486 15.672 1.00 74.75 207 ARG A CA 1
ATOM 1677 C C . ARG A 1 207 ? 11.484 0.224 16.129 1.00 74.75 207 ARG A C 1
ATOM 1679 O O . ARG A 1 207 ? 11.195 0.240 17.323 1.00 74.75 207 ARG A O 1
ATOM 1686 N N . LEU A 1 208 ? 10.714 0.777 15.191 1.00 71.44 208 LEU A N 1
ATOM 1687 C CA . LEU A 1 208 ? 9.425 1.410 15.477 1.00 71.44 208 LEU A CA 1
ATOM 1688 C C . LEU A 1 208 ? 8.413 0.397 16.015 1.00 71.44 208 LEU A C 1
ATOM 1690 O O . LEU A 1 208 ? 7.716 0.693 16.980 1.00 71.44 208 LEU A O 1
ATOM 1694 N N . GLY A 1 209 ? 8.368 -0.807 15.443 1.00 68.19 209 GLY A N 1
ATOM 1695 C CA . GLY A 1 209 ? 7.523 -1.896 15.922 1.00 68.19 209 GLY A CA 1
ATOM 1696 C C . GLY A 1 209 ? 7.851 -2.303 17.359 1.00 68.19 209 GLY A C 1
ATOM 1697 O O . GLY A 1 209 ? 6.938 -2.439 18.171 1.00 68.19 209 GLY A O 1
ATOM 1698 N N . TYR A 1 210 ? 9.136 -2.438 17.701 1.00 69.12 210 TYR A N 1
ATOM 1699 C CA . TYR A 1 210 ? 9.567 -2.719 19.075 1.00 69.12 210 TYR A CA 1
ATOM 1700 C C . TYR A 1 210 ? 9.174 -1.602 20.039 1.00 69.12 210 TYR A C 1
ATOM 1702 O O . TYR A 1 210 ? 8.542 -1.882 21.056 1.00 69.12 210 TYR A O 1
ATOM 1710 N N . LYS A 1 211 ? 9.474 -0.347 19.688 1.00 71.88 211 LYS A N 1
ATOM 1711 C CA . LYS A 1 211 ? 9.133 0.819 20.510 1.00 71.88 211 LYS A CA 1
ATOM 1712 C C . LYS A 1 211 ? 7.624 0.926 20.747 1.00 71.88 211 LYS A C 1
ATOM 1714 O O . LYS A 1 211 ? 7.196 1.097 21.880 1.00 71.88 211 LYS A O 1
ATOM 1719 N N . MET A 1 212 ? 6.819 0.729 19.703 1.00 75.44 212 MET A N 1
ATOM 1720 C CA . MET A 1 212 ? 5.356 0.717 19.790 1.00 75.44 212 MET A CA 1
ATOM 1721 C C . MET A 1 212 ? 4.847 -0.357 20.760 1.00 75.44 212 MET A C 1
ATOM 1723 O O . MET A 1 212 ? 3.944 -0.097 21.550 1.00 75.44 212 MET A O 1
ATOM 1727 N N . VAL A 1 213 ? 5.403 -1.572 20.709 1.00 68.38 213 VAL A N 1
ATOM 1728 C CA . VAL A 1 213 ? 5.016 -2.651 21.631 1.00 68.38 213 VAL A CA 1
ATOM 1729 C C . VAL A 1 213 ? 5.441 -2.318 23.064 1.00 68.38 213 VAL A C 1
ATOM 1731 O O . VAL A 1 213 ? 4.643 -2.499 23.979 1.00 68.38 213 VAL A O 1
ATOM 1734 N N . GLN A 1 214 ? 6.649 -1.792 23.272 1.00 72.12 214 GLN A N 1
ATOM 1735 C CA . GLN A 1 214 ? 7.118 -1.379 24.599 1.00 72.12 214 GLN A CA 1
ATOM 1736 C C . GLN A 1 214 ? 6.230 -0.289 25.210 1.00 72.12 214 GLN A C 1
ATOM 1738 O O . GLN A 1 214 ? 5.768 -0.446 26.338 1.00 72.12 214 GLN A O 1
ATOM 1743 N N . GLU A 1 215 ? 5.928 0.765 24.447 1.00 72.75 215 GLU A N 1
ATOM 1744 C CA . GLU A 1 215 ? 5.085 1.884 24.888 1.00 72.75 215 GLU A CA 1
ATOM 1745 C C . GLU A 1 215 ? 3.643 1.447 25.169 1.00 72.75 215 GLU A C 1
ATOM 1747 O O . GLU A 1 215 ? 3.051 1.864 26.159 1.00 72.75 215 GLU A O 1
ATOM 1752 N N . TYR A 1 216 ? 3.066 0.584 24.328 1.00 69.38 216 TYR A N 1
ATOM 1753 C CA . TYR A 1 216 ? 1.673 0.167 24.488 1.00 69.38 216 TYR A CA 1
ATOM 1754 C C . TYR A 1 216 ? 1.462 -0.791 25.668 1.00 69.38 216 TYR A C 1
ATOM 1756 O O . TYR A 1 216 ? 0.406 -0.774 26.300 1.00 69.38 216 TYR A O 1
ATOM 1764 N N . PHE A 1 217 ? 2.450 -1.639 25.963 1.00 70.94 217 PHE A N 1
ATOM 1765 C CA . PHE A 1 217 ? 2.371 -2.624 27.045 1.00 70.94 217 PHE A CA 1
ATOM 1766 C C . PHE A 1 217 ? 3.119 -2.199 28.319 1.00 70.94 217 PHE A C 1
ATOM 1768 O O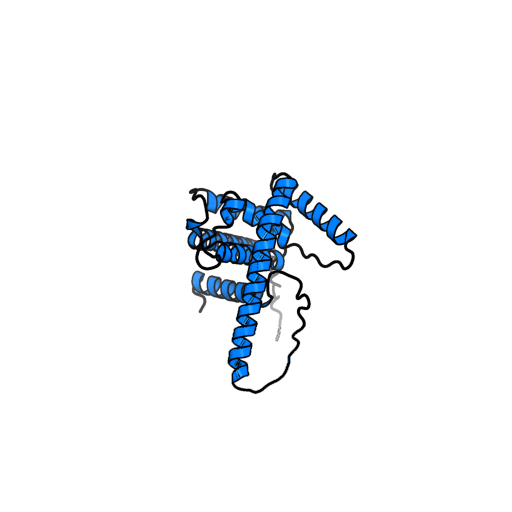 . PHE A 1 217 ? 3.178 -2.988 29.259 1.00 70.94 217 PHE A O 1
ATOM 1775 N N . ASN A 1 218 ? 3.654 -0.971 28.375 1.00 71.25 218 ASN A N 1
ATOM 1776 C CA . ASN A 1 218 ? 4.485 -0.461 29.475 1.00 71.25 218 ASN A CA 1
ATOM 1777 C C . ASN A 1 218 ? 5.626 -1.422 29.858 1.00 71.25 218 ASN A C 1
ATOM 1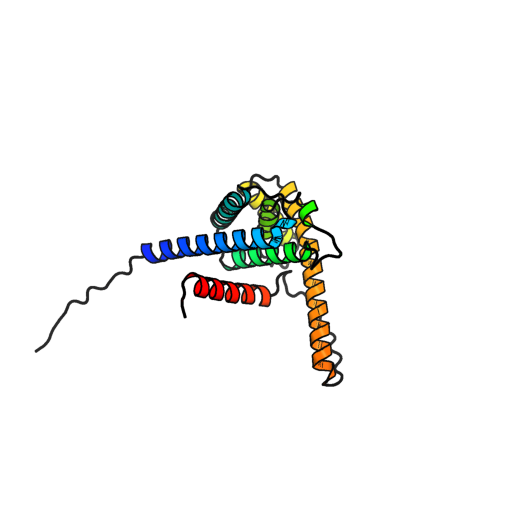779 O O . ASN A 1 218 ? 5.908 -1.639 31.037 1.00 71.25 218 ASN A O 1
ATOM 1783 N N . ILE A 1 219 ? 6.257 -2.039 28.857 1.00 62.75 219 ILE A N 1
ATOM 1784 C CA . ILE A 1 219 ? 7.387 -2.946 29.069 1.00 62.75 219 ILE A CA 1
ATOM 1785 C C . ILE A 1 219 ? 8.648 -2.078 29.113 1.00 62.75 219 ILE A C 1
ATOM 1787 O O . ILE A 1 219 ? 9.058 -1.555 28.076 1.00 62.75 219 ILE A O 1
ATOM 1791 N N . ILE A 1 220 ? 9.202 -1.903 30.318 1.00 52.28 220 ILE A N 1
ATOM 1792 C CA . ILE A 1 220 ? 10.465 -1.191 30.587 1.00 52.28 220 ILE A CA 1
ATOM 1793 C C . ILE A 1 220 ? 11.646 -2.084 30.206 1.00 52.28 220 ILE A C 1
ATOM 1795 O O . ILE A 1 220 ? 11.645 -3.262 30.634 1.00 52.28 220 ILE A O 1
#

Foldseek 3Di:
DDDDDPPPPPPPPPVVVVVVVVVLVLVVLLVLLVVLCVVLVVLADDDPCLSVVSSVLLVLCCVLVVDDPQLVLQLSLLSVLLSCCLDVNNDVVHNLCVQVVRRVSLSSLLSNLQSDFQPDPDPVVSVVVSLVSLVSSCVSVVNDSVSSVSSNVSSVVSLVVSLVVVVVVVVVVVCVVCVVPDDDPDPPPPDDPRHSDDPVSSVVSVVVSVVVVCVVVVPD

Organism: Zygosaccharomyces bailii (strain CLIB 213 / ATCC 58445 / CBS 680 / BCRC 21525 / NBRC 1098 / NCYC 1416 / NRRL Y-2227) (NCBI:txid1333698)

Sequence (220 aa):
MNGERSLHKVIPVRGGAQKQSLVLNRFIVSHFIKGTLKKYAHLFETSIELEKRAIMFMETLLRRAHSTRLQFKTVCCIVIKFLEYSSQEGAQGTNYMRFLHNNFLKLLVAAFVLSVPNKHDDFGERLAKRDDCYAFYSRVTELSLDEVANCSSIVRPVLIQQSRHQHKLRREQNVTEMGILRGSTYQGDCGMEDGYILRTEIEQFDRLGYKMVQEYFNII